Protein AF-A0A1W9HG34-F1 (afdb_monomer_lite)

Radius of gyration: 23.09 Å; chains: 1; bounding box: 64×57×44 Å

Sequence (222 aa):
MAFAPNSVLEIGIYLEAVKSPFKVSDELLMRVLIFILFFAKFISAADFKPQITVIFNGKSKVLSIAELKSNFGQFEIEVKRNPAHESVGSQDKKRKYRGAKLAEILERVMPEGAKVSEYTAIFKCFDDNYRSKIDLRELDGNTAVIAYEQDITGIENNQISNDKKWELITMSGKKISPGPFYVVWENARGTYPGGWPFQLVEIEIIKSDQVSKSQDALRKAR

pLDDT: mean 77.96, std 19.69, range [28.02, 98.0]

Secondary structure (DSSP, 8-state):
-------------------------HHHHHHHHHHHHHHHTT--------EEEEEETTEEEEEEHHHHHHHH--EEEEES--GGGTTTT-TT--EEEEEEEHHHHHHHHSPTT--GGGEEEEEEESSTT-EEEEEGGGGTTS-EEEEEEE--TT--GGGB-TTSS-BPEEETTEEE---S-EEEESS-S--BSSS---SEEEEEEEEGGGHHHHHHHHHHT-

Foldseek 3Di:
DDDDDDPDDPPPDDPPDDPDPDPDDPVNVVVVVVVVVVVVVVPPVPPPFDWAWEADPNDIDIDTQVNFCPPQNKDKDWEQAAPLCPVPPCNRPIKIFIFGWPVSVCVVVDDPPDDLQQKKKWWQAPPNPDIKIDRSVLCVVKTKGFGQFIDCPPPDPVQADPVRGAGFGADPNDTDGQDNTWIDMPPRPGMPPPGTRGNTHYIYMDGPVCVVVVVVVVVVVD

Structure (mmCIF, N/CA/C/O backbone):
data_AF-A0A1W9HG34-F1
#
_entry.id   AF-A0A1W9HG34-F1
#
loop_
_atom_site.group_PDB
_atom_site.id
_atom_site.type_symbol
_atom_site.label_atom_id
_atom_site.labe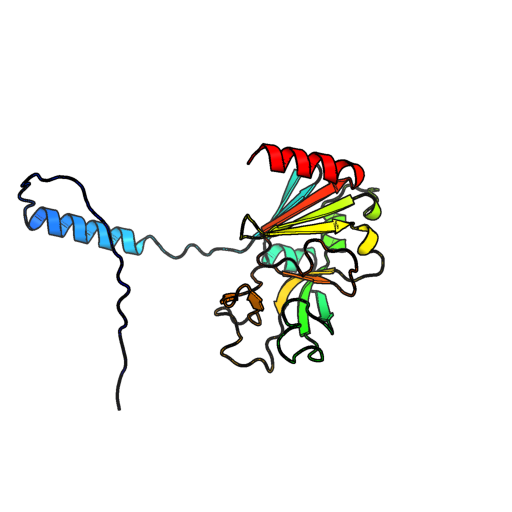l_alt_id
_atom_site.label_comp_id
_atom_site.label_asym_id
_atom_site.label_entity_id
_atom_site.label_seq_id
_atom_site.pdbx_PDB_ins_code
_atom_site.Cartn_x
_atom_site.Cartn_y
_atom_site.Cartn_z
_atom_site.occupancy
_atom_site.B_iso_or_equiv
_atom_site.auth_seq_id
_atom_site.auth_comp_id
_atom_site.auth_asym_id
_atom_site.auth_atom_id
_atom_site.pdbx_PDB_model_num
ATOM 1 N N . MET A 1 1 ? 39.154 -1.251 -25.030 1.00 33.69 1 MET A N 1
ATOM 2 C CA . MET A 1 1 ? 39.774 0.065 -24.750 1.00 33.69 1 MET A CA 1
ATOM 3 C C . MET A 1 1 ? 38.770 1.119 -25.185 1.00 33.69 1 MET A C 1
ATOM 5 O O . MET A 1 1 ? 38.282 0.982 -26.288 1.00 33.69 1 MET A O 1
ATOM 9 N N . ALA A 1 2 ? 38.368 2.136 -24.437 1.00 30.72 2 ALA A N 1
ATOM 10 C CA . ALA A 1 2 ? 38.726 2.620 -23.113 1.00 30.72 2 ALA A CA 1
ATOM 11 C C . ALA A 1 2 ? 37.686 3.714 -22.753 1.00 30.72 2 ALA A C 1
ATOM 13 O O . ALA A 1 2 ? 37.344 4.509 -23.618 1.00 30.72 2 ALA A O 1
ATOM 14 N N . PHE A 1 3 ? 37.200 3.695 -21.506 1.00 28.02 3 PHE A N 1
ATOM 15 C CA . PHE A 1 3 ? 36.713 4.811 -20.673 1.00 28.02 3 PHE A CA 1
ATOM 16 C C . PHE A 1 3 ? 35.726 5.871 -21.225 1.00 28.02 3 PHE A C 1
ATOM 18 O O . PHE A 1 3 ? 36.082 6.756 -21.993 1.00 28.02 3 PHE A O 1
ATOM 25 N N . ALA A 1 4 ? 34.519 5.888 -20.642 1.00 39.78 4 ALA A N 1
ATOM 26 C CA . ALA A 1 4 ? 33.878 7.139 -20.195 1.00 39.78 4 ALA A CA 1
ATOM 27 C C . ALA A 1 4 ? 34.616 7.624 -18.915 1.00 39.78 4 ALA A C 1
ATOM 29 O O . ALA A 1 4 ? 35.241 6.762 -18.280 1.00 39.78 4 ALA A O 1
ATOM 30 N N . PRO A 1 5 ? 34.564 8.907 -18.466 1.00 45.59 5 PRO A N 1
ATOM 31 C CA . PRO A 1 5 ? 33.315 9.478 -17.927 1.00 45.59 5 PRO A CA 1
ATOM 32 C C . PRO A 1 5 ? 33.208 11.034 -17.893 1.00 45.59 5 PRO A C 1
ATOM 34 O O . PRO A 1 5 ? 34.080 11.756 -18.363 1.00 45.59 5 PRO A O 1
ATOM 37 N N . ASN A 1 6 ? 32.142 11.502 -17.226 1.00 35.00 6 ASN A N 1
ATOM 38 C CA . ASN A 1 6 ? 31.955 12.799 -16.547 1.00 35.00 6 ASN A CA 1
ATOM 39 C C . ASN A 1 6 ? 31.091 13.861 -17.244 1.00 35.00 6 ASN A C 1
ATOM 41 O O . ASN A 1 6 ? 31.559 14.913 -17.665 1.00 35.00 6 ASN A O 1
ATOM 45 N N . SER A 1 7 ? 29.776 13.636 -17.203 1.00 36.16 7 SER A N 1
ATOM 46 C CA . SER A 1 7 ? 28.796 14.712 -17.032 1.00 36.16 7 SER A CA 1
ATOM 47 C C . SER A 1 7 ? 28.897 15.252 -15.599 1.00 36.16 7 SER A C 1
ATOM 49 O O . SER A 1 7 ? 28.454 14.607 -14.647 1.00 36.16 7 SER A O 1
ATOM 51 N N . VAL A 1 8 ? 29.532 16.412 -15.451 1.00 39.25 8 VAL A N 1
ATOM 52 C CA . VAL A 1 8 ? 29.571 17.186 -14.207 1.00 39.25 8 VAL A CA 1
ATOM 53 C C . VAL A 1 8 ? 28.191 17.803 -13.979 1.00 39.25 8 VAL A C 1
ATOM 55 O O . VAL A 1 8 ? 27.648 18.466 -14.858 1.00 39.25 8 VAL A O 1
ATOM 58 N N . LEU A 1 9 ? 27.623 17.555 -12.797 1.00 35.31 9 LEU A N 1
A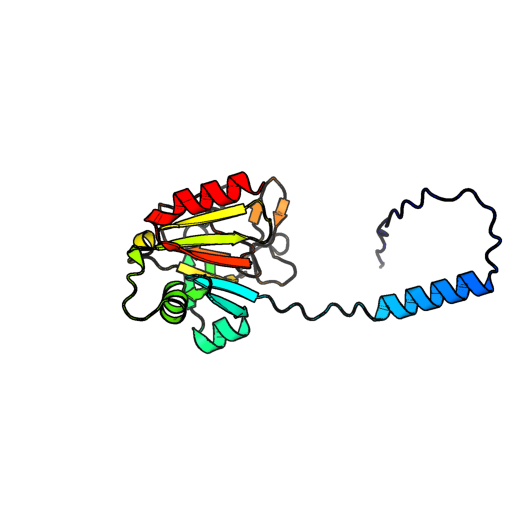TOM 59 C CA . LEU A 1 9 ? 26.473 18.279 -12.264 1.00 35.31 9 LEU A CA 1
ATOM 60 C C . LEU A 1 9 ? 26.840 19.762 -12.113 1.00 35.31 9 LEU A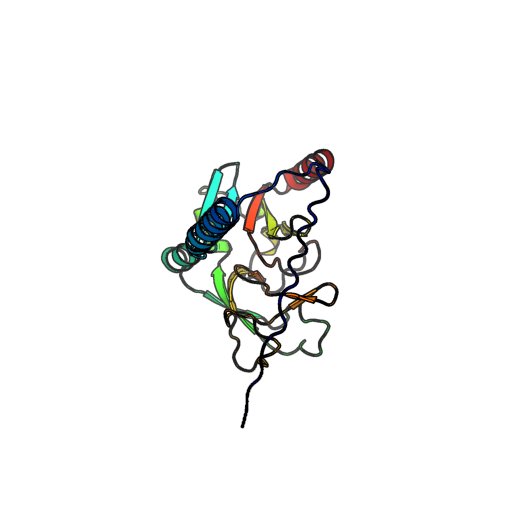 C 1
ATOM 62 O O . LEU A 1 9 ? 27.655 20.115 -11.261 1.00 35.31 9 LEU A O 1
ATOM 66 N N . GLU A 1 10 ? 26.218 20.627 -12.909 1.00 35.47 10 GLU A N 1
ATOM 67 C CA . GLU A 1 10 ? 26.172 22.063 -12.641 1.00 35.47 10 GLU A CA 1
ATOM 68 C C . GLU A 1 10 ? 25.315 22.306 -11.392 1.00 35.47 10 GLU A C 1
ATOM 70 O O . GLU A 1 10 ? 24.085 22.302 -11.436 1.00 35.47 10 GLU A O 1
ATOM 75 N N . ILE A 1 11 ? 25.967 22.514 -10.248 1.00 35.81 11 ILE A N 1
ATOM 76 C CA . ILE A 1 11 ? 25.333 23.137 -9.086 1.00 35.81 11 ILE A CA 1
ATOM 77 C C . ILE A 1 11 ? 25.454 24.647 -9.297 1.00 35.81 11 ILE A C 1
ATOM 79 O O . ILE A 1 11 ? 26.457 25.264 -8.941 1.00 35.81 11 ILE A O 1
ATOM 83 N N . GLY A 1 12 ? 24.438 25.240 -9.921 1.00 32.97 12 GLY A N 1
ATOM 84 C CA . GLY A 1 12 ? 24.291 26.689 -10.012 1.00 32.97 12 GLY A CA 1
ATOM 85 C C . GLY A 1 12 ? 23.985 27.278 -8.636 1.00 32.97 12 GLY A C 1
ATOM 86 O O . GLY A 1 12 ? 22.826 27.369 -8.241 1.00 32.97 12 GLY A O 1
ATOM 87 N N . ILE A 1 13 ? 25.019 27.675 -7.894 1.00 40.31 13 ILE A N 1
ATOM 88 C CA . ILE A 1 13 ? 24.864 28.524 -6.709 1.00 40.31 13 ILE A CA 1
ATOM 89 C C . ILE A 1 13 ? 24.770 29.970 -7.204 1.00 40.31 13 ILE A C 1
ATOM 91 O O . ILE A 1 13 ? 25.778 30.609 -7.497 1.00 40.31 13 ILE A O 1
ATOM 95 N N . TYR A 1 14 ? 23.545 30.486 -7.309 1.00 37.16 14 TYR A N 1
ATOM 96 C CA . TYR A 1 14 ? 23.296 31.919 -7.446 1.00 37.16 14 TYR A CA 1
ATOM 97 C C . TYR A 1 14 ? 23.665 32.613 -6.125 1.00 37.16 14 TYR A C 1
ATOM 99 O O . TYR A 1 14 ? 22.911 32.575 -5.156 1.00 37.16 14 TYR A O 1
ATOM 107 N N . LEU A 1 15 ? 24.838 33.244 -6.088 1.00 38.75 15 LEU A N 1
ATOM 108 C CA . LEU A 1 15 ? 25.222 34.233 -5.080 1.00 38.75 15 LEU A CA 1
ATOM 109 C C . LEU A 1 15 ? 25.168 35.621 -5.729 1.00 38.75 15 LEU A C 1
ATOM 111 O O . LEU A 1 15 ? 26.191 36.221 -6.045 1.00 38.75 15 LEU A O 1
ATOM 115 N N . GLU A 1 16 ? 23.960 36.141 -5.941 1.00 43.72 16 GLU A N 1
ATOM 116 C CA . GLU A 1 16 ? 23.778 37.585 -6.093 1.00 43.72 16 GLU A CA 1
ATOM 117 C C . GLU A 1 16 ? 23.513 38.195 -4.717 1.00 43.72 16 GLU A C 1
ATOM 119 O O . GLU A 1 16 ? 22.374 38.298 -4.278 1.00 43.72 16 GLU A O 1
ATOM 124 N N . ALA A 1 17 ? 24.580 38.593 -4.025 1.00 40.09 17 ALA A N 1
ATOM 125 C CA . ALA A 1 17 ? 24.551 39.696 -3.070 1.00 40.09 17 ALA A CA 1
ATOM 126 C C . ALA A 1 17 ? 25.977 40.057 -2.642 1.00 40.09 17 ALA A C 1
ATOM 128 O O . ALA A 1 17 ? 26.810 39.191 -2.406 1.00 40.09 17 ALA A O 1
ATOM 129 N N . VAL A 1 18 ? 26.184 41.357 -2.433 1.00 38.72 18 VAL A N 1
ATOM 130 C CA . VAL A 1 18 ? 27.377 42.007 -1.869 1.00 38.72 18 VAL A CA 1
ATOM 131 C C . VAL A 1 18 ? 28.475 42.340 -2.889 1.00 38.72 18 VAL A C 1
ATOM 133 O O . VAL A 1 18 ? 29.546 41.746 -2.952 1.00 38.72 18 VAL A O 1
ATOM 136 N N . LYS A 1 19 ? 28.245 43.439 -3.619 1.00 43.88 19 LYS A N 1
ATOM 137 C CA . LYS A 1 19 ? 29.327 44.326 -4.066 1.00 43.88 19 LYS A CA 1
ATOM 138 C C . LYS A 1 19 ? 30.031 44.907 -2.829 1.00 43.88 19 LYS A C 1
ATOM 140 O O . LYS A 1 19 ? 29.666 45.978 -2.354 1.00 43.88 19 LYS A O 1
ATOM 145 N N . SER A 1 20 ? 31.033 44.213 -2.304 1.00 43.53 20 SER A N 1
ATOM 146 C CA . SER A 1 20 ? 32.083 44.819 -1.480 1.00 43.53 20 SER A CA 1
ATOM 147 C C . SER A 1 2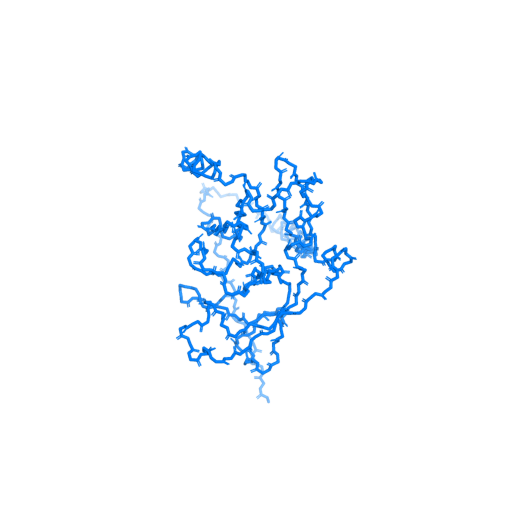0 ? 33.395 44.046 -1.678 1.00 43.53 20 SER A C 1
ATOM 149 O O . SER A 1 20 ? 33.374 42.818 -1.777 1.00 43.53 20 SER A O 1
ATOM 151 N N . PRO A 1 21 ? 34.553 44.721 -1.800 1.00 45.66 21 PRO A N 1
ATOM 152 C CA . PRO A 1 21 ? 35.819 44.055 -2.065 1.00 45.66 21 PRO A CA 1
ATOM 153 C C . PRO A 1 21 ? 36.424 43.582 -0.741 1.00 45.66 21 PRO A C 1
ATOM 155 O O . PRO A 1 21 ? 37.410 44.140 -0.261 1.00 45.66 21 PRO A O 1
ATOM 158 N N . PHE A 1 22 ? 35.845 42.557 -0.117 1.00 46.28 22 PHE A N 1
ATOM 159 C CA . PHE A 1 22 ? 36.580 41.840 0.919 1.00 46.28 22 PHE A CA 1
ATOM 160 C C . PHE A 1 22 ? 37.648 40.989 0.230 1.00 46.28 22 PHE A C 1
ATOM 162 O O . PHE A 1 22 ? 37.346 39.977 -0.398 1.00 46.28 22 PHE A O 1
ATOM 169 N N . LYS A 1 23 ? 38.916 41.414 0.329 1.00 53.22 23 LYS A N 1
ATOM 170 C CA . LYS A 1 23 ? 40.068 40.547 0.053 1.00 53.22 23 LYS A CA 1
ATOM 171 C C . LYS A 1 23 ? 40.050 39.414 1.078 1.00 53.22 23 LYS A C 1
ATOM 173 O O . LYS A 1 23 ? 40.566 39.556 2.183 1.00 53.22 23 LYS A O 1
ATOM 178 N N . VAL A 1 24 ? 39.411 38.311 0.717 1.00 55.25 24 VAL A N 1
ATOM 179 C CA . VAL A 1 24 ? 39.530 37.042 1.431 1.00 55.25 24 VAL A CA 1
ATOM 180 C C . VAL A 1 24 ? 40.958 36.550 1.206 1.00 55.25 24 VAL A C 1
ATOM 182 O O . VAL A 1 24 ? 41.377 36.409 0.061 1.00 55.25 24 VAL A O 1
ATOM 185 N N . SER A 1 25 ? 41.736 36.364 2.274 1.00 72.88 25 SER A N 1
ATOM 186 C CA . SER A 1 25 ? 43.079 35.795 2.144 1.00 72.88 25 SER A CA 1
ATOM 187 C C . SER A 1 25 ? 42.985 34.338 1.686 1.00 72.88 25 SER A C 1
ATOM 189 O O . SER A 1 25 ? 42.058 33.623 2.079 1.00 72.88 25 SER A O 1
ATOM 191 N N . ASP A 1 26 ? 43.960 33.879 0.898 1.00 69.75 26 ASP A N 1
ATOM 192 C CA . ASP A 1 26 ? 44.018 32.491 0.409 1.00 69.75 26 ASP A CA 1
ATOM 193 C C . ASP A 1 26 ? 43.946 31.471 1.560 1.00 69.75 26 ASP A C 1
ATOM 195 O O . ASP A 1 26 ? 43.391 30.383 1.416 1.00 69.75 26 ASP A O 1
ATOM 199 N N . GLU A 1 27 ? 44.417 31.854 2.749 1.00 70.06 27 GLU A N 1
ATOM 200 C CA . GLU A 1 27 ? 44.335 31.053 3.969 1.00 70.06 27 GLU A CA 1
ATOM 201 C C . GLU A 1 27 ? 42.896 30.898 4.498 1.00 70.06 27 GLU A C 1
ATOM 203 O O . GLU A 1 27 ? 42.509 29.810 4.931 1.00 70.06 27 GLU A O 1
ATOM 208 N N . LEU A 1 28 ? 42.069 31.949 4.432 1.00 68.44 28 LEU A N 1
ATOM 209 C CA . LEU A 1 28 ? 40.657 31.879 4.821 1.00 68.44 28 LEU A CA 1
ATOM 210 C C . LEU A 1 28 ? 39.863 31.034 3.815 1.00 68.44 28 LEU A C 1
ATOM 212 O O . LEU A 1 28 ? 39.019 30.232 4.210 1.00 68.44 28 LEU A O 1
ATOM 216 N N . LEU A 1 29 ? 40.188 31.160 2.527 1.00 65.88 29 LEU A N 1
ATOM 217 C CA . LEU A 1 29 ? 39.575 30.393 1.443 1.00 65.88 29 LEU A CA 1
ATOM 218 C C . LEU A 1 29 ? 39.900 28.896 1.568 1.00 65.88 29 LEU A C 1
ATOM 220 O O . LEU A 1 29 ? 39.006 28.055 1.454 1.00 65.88 29 LEU A O 1
ATOM 224 N N . MET A 1 30 ? 41.147 28.560 1.919 1.00 67.25 30 MET A N 1
ATOM 225 C CA . MET A 1 30 ? 41.554 27.177 2.174 1.00 67.25 30 MET A CA 1
ATOM 226 C C . MET A 1 30 ? 40.875 26.596 3.424 1.00 67.25 30 MET A C 1
ATOM 228 O O . MET A 1 30 ? 40.419 25.454 3.400 1.00 67.25 30 MET A O 1
ATOM 232 N N . ARG A 1 31 ? 40.732 27.379 4.503 1.00 69.00 31 ARG A N 1
ATOM 233 C CA . ARG A 1 31 ? 40.026 26.948 5.725 1.00 69.00 31 ARG A CA 1
ATOM 234 C C . ARG A 1 31 ? 38.535 26.716 5.485 1.00 69.00 31 ARG A C 1
ATOM 236 O O . ARG A 1 31 ? 38.002 25.736 5.997 1.00 69.00 31 ARG A O 1
ATOM 243 N N . VAL A 1 32 ? 37.881 27.558 4.682 1.00 67.25 32 VAL A N 1
ATOM 244 C CA . VAL A 1 32 ? 36.475 27.377 4.282 1.00 67.25 32 VAL A CA 1
ATOM 245 C C . VAL A 1 32 ? 36.314 26.128 3.413 1.00 67.25 32 VAL A C 1
ATOM 247 O O . VAL A 1 32 ? 35.431 25.323 3.686 1.00 67.25 32 VAL A O 1
ATOM 250 N N . LEU A 1 33 ? 37.195 25.898 2.435 1.00 63.75 33 LEU A N 1
ATOM 251 C CA . LEU A 1 33 ? 37.185 24.675 1.619 1.00 63.75 33 LEU A CA 1
ATOM 252 C C . LEU A 1 33 ? 37.412 23.408 2.452 1.00 63.75 33 LEU A C 1
ATOM 254 O O . LEU A 1 33 ? 36.700 22.423 2.266 1.00 63.75 33 LEU A O 1
ATOM 258 N N . ILE A 1 34 ? 38.346 23.432 3.406 1.00 66.75 34 ILE A N 1
ATOM 259 C CA . ILE A 1 34 ? 38.572 22.316 4.335 1.00 66.75 34 ILE A CA 1
ATOM 260 C C . ILE A 1 34 ? 37.337 22.093 5.217 1.00 66.75 34 ILE A C 1
ATOM 262 O O . ILE A 1 34 ? 36.949 20.945 5.412 1.00 66.75 34 ILE A O 1
ATOM 266 N N . PHE A 1 35 ? 36.672 23.155 5.689 1.00 57.72 35 PHE A N 1
ATOM 267 C CA . PHE A 1 35 ? 35.418 23.048 6.444 1.00 57.72 35 PHE A CA 1
ATOM 268 C C . PHE A 1 35 ? 34.278 22.457 5.604 1.00 57.72 35 PHE A C 1
ATOM 270 O O . PHE A 1 35 ? 33.575 21.569 6.081 1.00 57.72 35 PHE A O 1
ATOM 277 N N . ILE A 1 36 ? 34.122 22.890 4.348 1.00 59.78 36 ILE A N 1
ATOM 278 C CA . ILE A 1 36 ? 33.119 22.351 3.417 1.00 59.78 36 ILE A CA 1
ATOM 279 C C . ILE A 1 36 ? 33.405 20.874 3.123 1.00 59.78 36 ILE A C 1
ATOM 281 O O . ILE A 1 36 ? 32.486 20.061 3.151 1.00 59.78 36 ILE A O 1
ATOM 285 N N . LEU A 1 37 ? 34.667 20.492 2.910 1.00 57.47 37 LEU A N 1
ATOM 286 C CA . LEU A 1 37 ? 35.059 19.097 2.679 1.00 57.47 37 LEU A CA 1
ATOM 287 C C . LEU A 1 37 ? 34.914 18.223 3.937 1.00 57.47 37 LEU A C 1
ATOM 289 O O . LEU A 1 37 ? 34.562 17.048 3.821 1.00 57.47 37 LEU A O 1
ATOM 293 N N . PHE A 1 38 ? 35.132 18.777 5.135 1.00 53.47 38 PHE A N 1
ATOM 294 C CA . PHE A 1 38 ? 34.869 18.081 6.399 1.00 53.47 38 PHE A CA 1
ATOM 295 C C . PHE A 1 38 ? 33.367 17.893 6.647 1.00 53.47 38 PHE A C 1
ATOM 297 O O . PHE A 1 38 ? 32.962 16.814 7.071 1.00 53.47 38 PHE A O 1
ATOM 304 N N . PHE A 1 39 ? 32.526 18.880 6.322 1.00 48.59 39 PHE A N 1
ATOM 305 C CA . PHE A 1 39 ? 31.068 18.754 6.440 1.00 48.59 39 PHE A CA 1
ATOM 306 C C . PHE A 1 39 ? 30.439 17.897 5.333 1.00 48.59 39 PHE A C 1
ATOM 308 O O . PHE A 1 39 ? 29.476 17.178 5.596 1.00 48.59 39 PHE A O 1
ATOM 315 N N . ALA A 1 40 ? 31.019 17.868 4.131 1.00 48.62 40 ALA A N 1
ATOM 316 C CA . ALA A 1 40 ? 30.577 16.986 3.051 1.00 48.62 40 ALA A CA 1
ATOM 317 C C . ALA A 1 40 ? 30.765 15.493 3.384 1.00 48.62 40 ALA A C 1
ATOM 319 O O . ALA A 1 40 ? 30.071 14.652 2.819 1.00 48.62 40 ALA A O 1
ATOM 320 N N . LYS A 1 41 ? 31.651 15.149 4.333 1.00 45.00 41 LYS A N 1
ATOM 321 C CA . LYS A 1 41 ? 31.812 13.774 4.838 1.00 45.00 41 LYS A CA 1
ATOM 322 C C . LYS A 1 41 ? 30.803 13.369 5.917 1.00 45.00 41 LYS A C 1
ATOM 324 O O . LYS A 1 41 ? 30.711 12.182 6.213 1.00 45.00 41 LYS A O 1
ATOM 329 N N . PHE A 1 42 ? 30.049 14.310 6.491 1.00 44.34 42 PHE A N 1
ATOM 330 C CA . PHE A 1 42 ? 29.039 14.021 7.519 1.00 44.34 42 PHE A CA 1
ATOM 331 C C . PHE A 1 42 ? 27.610 13.922 6.984 1.00 44.34 42 PHE A C 1
ATOM 333 O O . PHE A 1 42 ? 26.723 13.491 7.716 1.00 44.34 42 PHE A O 1
ATOM 340 N N . ILE A 1 43 ? 27.394 14.172 5.690 1.00 47.09 43 ILE A N 1
ATOM 341 C CA . ILE A 1 43 ? 26.225 13.633 4.988 1.00 47.09 43 ILE A CA 1
ATOM 342 C C . ILE A 1 43 ? 26.556 12.186 4.604 1.00 47.09 43 ILE A C 1
ATOM 344 O O . ILE A 1 43 ? 26.604 11.812 3.435 1.00 47.09 43 ILE A O 1
ATOM 348 N N . SER A 1 44 ? 26.821 11.346 5.611 1.00 45.53 44 SER A N 1
ATOM 349 C CA . SER A 1 44 ? 26.518 9.929 5.446 1.00 45.53 44 SER A CA 1
ATOM 350 C C . SER A 1 44 ? 25.040 9.913 5.097 1.00 45.53 44 SER A C 1
ATOM 352 O O . SER A 1 44 ? 24.252 10.504 5.838 1.00 45.53 44 SER A O 1
ATOM 354 N N . ALA A 1 45 ? 24.676 9.350 3.944 1.00 49.75 45 ALA A N 1
ATOM 355 C CA . ALA A 1 45 ? 23.288 9.066 3.626 1.00 49.75 45 ALA A CA 1
ATOM 356 C C . ALA A 1 45 ? 22.733 8.328 4.843 1.00 49.75 45 ALA A C 1
ATOM 358 O O . ALA A 1 45 ? 23.087 7.175 5.078 1.00 49.75 45 ALA A O 1
ATOM 359 N N . ALA A 1 46 ? 22.001 9.043 5.701 1.00 48.22 46 ALA A N 1
ATOM 360 C CA . ALA A 1 46 ? 21.369 8.439 6.852 1.00 48.22 46 ALA A CA 1
ATOM 361 C C . ALA A 1 46 ? 20.582 7.263 6.287 1.00 48.22 46 ALA A C 1
ATOM 363 O O . ALA A 1 46 ? 19.900 7.452 5.278 1.00 48.22 46 ALA A O 1
ATOM 364 N N . ASP A 1 47 ? 20.752 6.073 6.867 1.00 59.88 47 ASP A N 1
ATOM 365 C CA . ASP A 1 47 ? 20.006 4.873 6.499 1.00 59.88 47 ASP A CA 1
ATOM 366 C C . ASP A 1 47 ? 18.516 5.203 6.601 1.00 59.88 47 ASP A C 1
ATOM 368 O O . ASP A 1 47 ? 17.890 5.052 7.653 1.00 59.88 47 ASP A O 1
ATOM 372 N N . PHE A 1 48 ? 17.952 5.741 5.522 1.00 66.81 48 PHE A N 1
ATOM 373 C CA . PHE A 1 48 ? 16.562 6.120 5.465 1.00 66.81 48 PHE A CA 1
ATOM 374 C C . PHE A 1 48 ? 15.802 4.809 5.462 1.00 66.81 48 PHE A C 1
ATOM 376 O O . PHE A 1 48 ? 15.788 4.084 4.468 1.00 66.81 48 PHE A O 1
ATOM 383 N N . LYS A 1 49 ? 15.227 4.473 6.614 1.00 86.44 49 LYS A N 1
ATOM 384 C CA . LYS A 1 49 ? 14.375 3.303 6.776 1.00 86.44 49 LYS A CA 1
ATOM 385 C C . LYS A 1 49 ? 12.966 3.725 6.383 1.00 86.44 49 LYS A C 1
ATOM 387 O O . LYS A 1 49 ? 12.364 4.513 7.113 1.00 86.44 49 LYS A O 1
ATOM 392 N N . PRO A 1 50 ? 12.430 3.235 5.253 1.00 91.12 50 PRO A N 1
ATOM 393 C CA . PRO A 1 50 ? 11.085 3.593 4.852 1.00 91.12 50 PRO A CA 1
ATOM 394 C C . PRO A 1 50 ? 10.073 3.197 5.924 1.00 91.12 50 PRO A C 1
ATOM 396 O O . PRO A 1 50 ? 10.114 2.075 6.444 1.00 91.12 50 PRO A O 1
ATOM 399 N N . GLN A 1 51 ? 9.154 4.112 6.211 1.00 95.62 51 GLN A N 1
ATOM 400 C CA . GLN A 1 51 ? 8.072 3.924 7.168 1.00 95.62 51 GLN A CA 1
ATOM 401 C C . GLN A 1 51 ? 6.764 4.515 6.638 1.00 95.62 51 GLN A C 1
ATOM 403 O O . GLN A 1 51 ? 6.787 5.483 5.877 1.00 95.62 51 GLN A O 1
ATOM 408 N N . ILE A 1 52 ? 5.644 3.943 7.072 1.00 95.88 52 ILE A N 1
ATOM 409 C CA . ILE A 1 52 ? 4.300 4.500 6.890 1.00 95.88 52 ILE A CA 1
ATOM 410 C C . ILE A 1 52 ? 3.703 4.859 8.243 1.00 95.88 52 ILE A C 1
ATOM 412 O O . ILE A 1 52 ? 3.945 4.173 9.236 1.00 95.88 52 ILE A O 1
ATOM 416 N N . THR A 1 53 ? 2.880 5.898 8.277 1.00 96.81 53 THR A N 1
ATOM 417 C CA . THR A 1 53 ? 2.088 6.251 9.457 1.00 96.81 53 THR A CA 1
ATOM 418 C C . THR A 1 53 ? 0.641 5.820 9.246 1.00 96.81 53 THR A C 1
ATOM 420 O O . THR A 1 53 ? 0.017 6.196 8.264 1.00 96.81 53 THR A O 1
ATOM 423 N N . VAL A 1 54 ? 0.075 5.046 10.165 1.00 96.81 54 VAL A N 1
ATOM 424 C CA . VAL A 1 54 ? -1.357 4.718 10.176 1.00 96.81 54 VAL A CA 1
ATOM 425 C C . VAL A 1 54 ? -2.024 5.517 11.286 1.00 96.81 54 VAL A C 1
ATOM 427 O O . VAL A 1 54 ? -1.614 5.418 12.442 1.00 96.81 54 VAL A O 1
ATOM 430 N N . ILE A 1 55 ? -3.028 6.323 10.948 1.00 95.25 55 ILE A N 1
ATOM 431 C CA . ILE A 1 55 ? -3.741 7.201 11.878 1.00 95.25 55 ILE A CA 1
ATOM 432 C C . ILE A 1 55 ? -5.183 6.727 12.026 1.00 95.25 55 ILE A C 1
ATOM 434 O O . ILE A 1 55 ? -5.903 6.590 11.041 1.00 95.25 55 ILE A O 1
ATOM 438 N N . PHE A 1 56 ? -5.620 6.534 13.268 1.00 93.50 56 PHE A N 1
ATOM 439 C CA . PHE A 1 56 ? -7.005 6.230 13.617 1.00 93.50 56 PHE A CA 1
ATOM 440 C C . PHE A 1 56 ? -7.419 7.036 14.851 1.00 93.50 56 PHE A C 1
ATOM 442 O O . PHE A 1 56 ? -6.769 6.955 15.895 1.00 93.50 56 PHE A O 1
ATOM 449 N N . ASN A 1 57 ? -8.499 7.820 14.753 1.00 87.06 57 ASN A N 1
ATOM 450 C CA . ASN A 1 57 ? -9.006 8.672 15.843 1.00 87.06 57 ASN A CA 1
ATOM 451 C C . ASN A 1 57 ? -7.909 9.522 16.526 1.00 87.06 57 ASN A C 1
ATOM 453 O O . ASN A 1 57 ? -7.839 9.603 17.753 1.00 87.06 57 ASN A O 1
ATOM 457 N N . GLY A 1 58 ? -7.008 10.111 15.733 1.00 84.31 58 GLY A N 1
ATOM 458 C CA . GLY A 1 58 ? -5.901 10.943 16.223 1.00 84.31 58 GLY A CA 1
ATOM 459 C C . GLY A 1 58 ? -4.737 10.178 16.867 1.00 84.31 58 GLY A C 1
ATOM 460 O O . GLY A 1 58 ? -3.730 10.793 17.205 1.00 84.3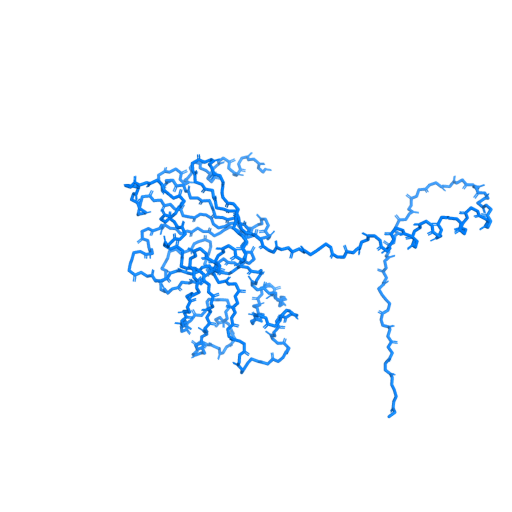1 58 GLY A O 1
ATOM 461 N N . LYS A 1 59 ? -4.828 8.850 17.011 1.00 90.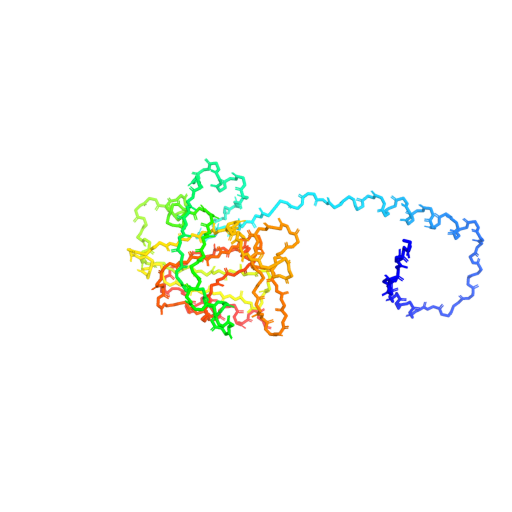38 59 LYS A N 1
ATOM 462 C CA . LYS A 1 59 ? -3.699 8.002 17.408 1.00 90.38 59 LYS A CA 1
ATOM 463 C C . LYS A 1 59 ? -2.941 7.568 16.165 1.00 90.38 59 LYS A C 1
ATOM 465 O O . LYS A 1 59 ? -3.556 7.100 15.209 1.00 90.38 59 LYS A O 1
ATOM 470 N N . SER A 1 60 ? -1.621 7.696 16.191 1.00 94.31 60 SER A N 1
ATOM 471 C CA . SER A 1 60 ? -0.752 7.268 15.100 1.00 94.31 60 SER A CA 1
ATOM 472 C C . SER A 1 60 ? 0.051 6.028 15.482 1.00 94.31 60 SER A C 1
ATOM 474 O O . SER A 1 60 ? 0.457 5.842 16.630 1.00 94.31 60 SER A O 1
ATOM 476 N N . LYS A 1 61 ? 0.290 5.174 14.490 1.00 94.94 61 LYS A N 1
ATOM 477 C CA . LYS A 1 61 ? 1.238 4.070 14.558 1.00 94.94 61 LYS A CA 1
ATOM 478 C C . LYS A 1 61 ? 2.166 4.142 13.359 1.00 94.94 61 LYS A C 1
ATOM 480 O O . LYS A 1 61 ? 1.709 4.092 12.222 1.00 94.94 61 LYS A O 1
ATOM 485 N N . VAL A 1 62 ? 3.460 4.255 13.622 1.00 96.44 62 VAL A N 1
ATOM 486 C CA . VAL A 1 62 ? 4.490 4.195 12.584 1.00 96.44 62 VAL A CA 1
ATOM 487 C C . VAL A 1 62 ? 4.853 2.731 12.358 1.00 96.44 62 VAL A C 1
ATOM 489 O O . VAL A 1 62 ? 4.994 1.981 13.322 1.00 96.44 62 VAL A O 1
ATOM 492 N N . LEU A 1 63 ? 4.937 2.319 11.096 1.00 96.56 63 LEU A N 1
ATOM 493 C CA . LEU A 1 63 ? 5.267 0.960 10.680 1.00 96.56 63 LEU A CA 1
ATOM 494 C C . LEU A 1 63 ? 6.391 1.009 9.645 1.00 96.56 63 LEU A C 1
ATOM 496 O O . LEU A 1 63 ? 6.218 1.513 8.535 1.00 96.56 63 LEU A O 1
ATOM 500 N N . SER A 1 64 ? 7.546 0.464 9.999 1.00 96.50 64 SER A N 1
ATOM 501 C CA . SER A 1 64 ? 8.647 0.195 9.073 1.00 96.50 64 SER A CA 1
ATOM 502 C C . SER A 1 64 ? 8.420 -1.099 8.282 1.00 96.50 64 SER A C 1
ATOM 504 O O . SER A 1 64 ? 7.638 -1.963 8.679 1.00 96.50 64 SER A O 1
ATOM 506 N N . ILE A 1 65 ? 9.168 -1.303 7.189 1.00 95.69 65 ILE A N 1
ATOM 507 C CA . ILE A 1 65 ? 9.150 -2.584 6.448 1.00 95.69 65 ILE A CA 1
ATOM 508 C C . ILE A 1 65 ? 9.495 -3.770 7.367 1.00 95.69 65 ILE A C 1
ATOM 510 O O . ILE A 1 65 ? 8.910 -4.844 7.232 1.00 95.69 65 ILE A O 1
ATOM 514 N N . ALA A 1 66 ? 10.431 -3.589 8.304 1.00 95.06 66 ALA A N 1
ATOM 515 C CA . ALA A 1 66 ? 10.821 -4.639 9.243 1.00 95.06 66 ALA A CA 1
ATOM 516 C C . ALA A 1 66 ? 9.658 -5.033 10.167 1.00 95.06 66 ALA A C 1
ATOM 518 O O . ALA A 1 66 ? 9.386 -6.220 10.322 1.00 95.06 66 ALA A O 1
ATOM 519 N N . GLU A 1 67 ? 8.934 -4.049 10.709 1.00 95.69 67 GLU A N 1
ATOM 520 C CA . GLU A 1 67 ? 7.751 -4.293 11.542 1.00 95.69 67 GLU A CA 1
ATOM 521 C C . GLU A 1 67 ? 6.596 -4.900 10.750 1.00 95.69 67 GLU A C 1
ATOM 523 O O . GLU A 1 67 ? 5.883 -5.751 11.279 1.00 95.69 67 GLU A O 1
ATOM 528 N N . LEU A 1 68 ? 6.416 -4.496 9.486 1.00 96.31 68 LEU A N 1
ATOM 529 C CA . LEU A 1 68 ? 5.425 -5.119 8.611 1.00 96.31 68 LEU A CA 1
ATOM 530 C C . LEU A 1 68 ? 5.715 -6.617 8.454 1.00 96.31 68 LEU A C 1
ATOM 532 O O . LEU A 1 68 ? 4.837 -7.441 8.695 1.00 96.31 68 LEU A O 1
ATOM 536 N N . LYS A 1 69 ? 6.968 -6.968 8.141 1.00 95.44 69 LYS A N 1
ATOM 537 C CA . LYS A 1 69 ? 7.402 -8.362 7.979 1.00 95.44 69 LYS A CA 1
ATOM 538 C C . LYS A 1 69 ? 7.292 -9.172 9.271 1.00 95.44 69 LYS A C 1
ATOM 540 O O . LYS A 1 69 ? 6.846 -10.314 9.221 1.00 95.44 69 LYS A O 1
ATOM 545 N N . SER A 1 70 ? 7.698 -8.615 10.413 1.00 95.25 70 SER A N 1
ATOM 546 C CA . SER A 1 70 ? 7.723 -9.360 11.678 1.00 95.25 70 SER A CA 1
ATOM 547 C C . SER A 1 70 ? 6.340 -9.543 12.297 1.00 95.25 70 SER A C 1
ATOM 549 O O . SER A 1 70 ? 6.080 -10.584 12.891 1.00 95.25 70 SER A O 1
ATOM 551 N N . ASN A 1 71 ? 5.462 -8.541 12.182 1.00 95.38 71 ASN A N 1
ATOM 552 C CA . ASN A 1 71 ? 4.205 -8.511 12.936 1.00 95.38 71 ASN A CA 1
ATOM 553 C C . ASN A 1 71 ? 2.990 -8.965 12.123 1.00 95.38 71 ASN A C 1
ATOM 555 O O . ASN A 1 71 ? 2.002 -9.377 12.722 1.00 95.38 71 ASN A O 1
ATOM 559 N N . PHE A 1 72 ? 3.054 -8.873 10.793 1.00 95.00 72 PHE A N 1
ATOM 560 C CA . PHE A 1 72 ? 1.951 -9.226 9.888 1.00 95.00 72 PHE A CA 1
ATOM 561 C C . PHE A 1 72 ? 2.360 -10.302 8.870 1.00 95.00 72 PHE A C 1
ATOM 563 O O . PHE A 1 72 ? 1.568 -10.726 8.037 1.00 95.00 72 PHE A O 1
ATOM 570 N N . GLY A 1 73 ? 3.615 -10.756 8.922 1.00 91.38 73 GLY A N 1
ATOM 571 C CA . GLY A 1 73 ? 4.150 -11.705 7.960 1.00 91.38 73 GLY A CA 1
ATOM 572 C C . GLY A 1 73 ? 4.322 -11.110 6.562 1.00 91.38 73 GLY A C 1
ATOM 573 O O . GLY A 1 73 ? 4.251 -9.902 6.326 1.00 91.38 73 GLY A O 1
ATOM 574 N N . GLN A 1 74 ? 4.603 -11.998 5.614 1.00 94.50 74 GLN A N 1
ATOM 575 C CA . GLN A 1 74 ? 4.713 -11.666 4.202 1.00 94.50 74 GLN A CA 1
ATOM 576 C C . GLN A 1 74 ? 3.599 -12.379 3.446 1.00 94.50 74 GLN A C 1
ATOM 578 O O . GLN A 1 74 ? 3.543 -13.606 3.415 1.00 94.50 74 GLN A O 1
ATOM 583 N N . PHE A 1 75 ? 2.740 -11.592 2.814 1.00 96.50 75 PHE A N 1
ATOM 584 C CA . PHE A 1 75 ? 1.694 -12.061 1.927 1.00 96.50 75 PHE A CA 1
ATOM 585 C C . PHE A 1 75 ? 2.069 -11.750 0.479 1.00 96.50 75 PHE A C 1
ATOM 587 O O . PHE A 1 75 ? 2.523 -10.644 0.181 1.00 96.50 75 PHE A O 1
ATOM 594 N N . GLU A 1 76 ? 1.878 -12.721 -0.411 1.00 96.69 76 GLU A N 1
ATOM 595 C CA . GLU A 1 76 ? 2.073 -12.554 -1.851 1.00 96.69 76 GLU A CA 1
ATOM 596 C C . GLU A 1 76 ? 0.710 -12.469 -2.546 1.00 96.69 76 GLU A C 1
ATOM 598 O O . GLU A 1 76 ? -0.157 -13.311 -2.321 1.00 96.69 76 GLU A O 1
ATOM 603 N N . ILE A 1 77 ? 0.530 -11.452 -3.389 1.00 94.19 77 ILE A N 1
ATOM 604 C CA . ILE A 1 77 ? -0.671 -11.257 -4.205 1.00 94.19 77 ILE A CA 1
ATOM 605 C C . ILE A 1 77 ? -0.295 -11.234 -5.683 1.00 94.19 77 ILE A C 1
ATOM 607 O O . ILE A 1 77 ? 0.646 -10.545 -6.079 1.00 94.19 77 ILE A O 1
ATOM 611 N N . GLU A 1 78 ? -1.035 -11.978 -6.504 1.00 93.31 78 GLU A N 1
ATOM 612 C CA . GLU A 1 78 ? -0.911 -11.959 -7.961 1.00 93.31 78 GLU A CA 1
ATOM 613 C C . GLU A 1 78 ? -2.089 -11.191 -8.561 1.00 93.31 78 GLU A C 1
ATOM 615 O O . GLU A 1 78 ? -3.232 -11.631 -8.502 1.00 93.31 78 GLU A O 1
ATOM 620 N N . VAL A 1 79 ? -1.811 -10.053 -9.189 1.00 89.12 79 VAL A N 1
ATOM 621 C CA . VAL A 1 79 ? -2.830 -9.199 -9.802 1.00 89.12 79 VAL A CA 1
ATOM 622 C C . VAL A 1 79 ? -2.733 -9.264 -11.319 1.00 89.12 79 VAL A C 1
ATOM 624 O O . VAL A 1 79 ? -1.656 -9.148 -11.905 1.00 89.12 79 VAL A O 1
ATOM 627 N N . LYS A 1 80 ? -3.883 -9.444 -11.975 1.00 82.94 80 LYS A N 1
ATOM 628 C CA . LYS A 1 80 ? -3.963 -9.509 -13.444 1.00 82.94 80 LYS A CA 1
ATOM 629 C C . LYS A 1 80 ? -3.822 -8.138 -14.099 1.00 82.94 80 LYS A C 1
ATOM 631 O O . LYS A 1 80 ? -3.262 -8.040 -15.179 1.00 82.94 80 LYS A O 1
ATOM 636 N N . ARG A 1 81 ? -4.329 -7.092 -13.444 1.00 78.88 81 ARG A N 1
ATOM 637 C CA . ARG A 1 81 ? -4.395 -5.733 -13.983 1.00 78.88 81 ARG A CA 1
ATOM 638 C C . ARG A 1 81 ? -3.838 -4.752 -12.961 1.00 78.88 81 ARG A C 1
ATOM 640 O O . ARG A 1 81 ? -4.365 -4.667 -11.857 1.00 78.88 81 ARG A O 1
ATOM 647 N N . ASN A 1 82 ? -2.796 -4.017 -13.346 1.00 79.62 82 ASN A N 1
ATOM 648 C CA . ASN A 1 82 ? -2.312 -2.860 -12.599 1.00 79.62 82 ASN A CA 1
ATOM 649 C C . ASN A 1 82 ? -2.736 -1.579 -13.347 1.00 79.62 82 ASN A C 1
ATOM 651 O O . ASN A 1 82 ? -2.261 -1.371 -14.469 1.00 79.62 82 ASN A O 1
ATOM 655 N N . PRO A 1 83 ? -3.570 -0.714 -12.733 1.00 78.44 83 PRO A N 1
ATOM 656 C CA . PRO A 1 83 ? -4.028 0.538 -13.335 1.00 78.44 83 PRO A CA 1
ATOM 657 C C . PRO A 1 83 ? -2.911 1.453 -13.854 1.00 78.44 83 PRO A C 1
ATOM 659 O O . PRO A 1 83 ? -3.086 2.140 -14.857 1.00 78.44 83 PRO A O 1
ATOM 662 N N . ALA A 1 84 ? -1.739 1.441 -13.214 1.00 76.88 84 ALA A N 1
ATOM 663 C CA . ALA A 1 84 ? -0.606 2.286 -13.583 1.00 76.88 84 ALA A CA 1
ATOM 664 C C . ALA A 1 84 ? 0.136 1.821 -14.856 1.00 76.88 84 ALA A C 1
ATOM 666 O O . ALA A 1 84 ? 0.955 2.567 -15.392 1.00 76.88 84 ALA A O 1
ATOM 667 N N . HIS A 1 85 ? -0.150 0.612 -15.356 1.00 70.00 85 HIS A N 1
ATOM 668 C CA . HIS A 1 85 ? 0.459 0.040 -16.567 1.00 70.00 85 HIS A CA 1
ATOM 669 C C . HIS A 1 85 ? -0.546 -0.165 -17.716 1.00 70.00 85 HIS A C 1
ATOM 671 O O . HIS A 1 85 ? -0.217 -0.801 -18.720 1.00 70.00 85 HIS A O 1
ATOM 677 N N . GLU A 1 86 ? -1.770 0.361 -17.597 1.00 61.28 86 GLU A N 1
ATOM 678 C CA . GLU A 1 86 ? -2.853 0.116 -18.564 1.00 61.28 86 GLU A CA 1
ATOM 679 C C . GLU A 1 86 ? -2.576 0.643 -19.975 1.00 61.28 86 GLU A C 1
ATOM 681 O O . GLU A 1 86 ? -3.127 0.111 -20.939 1.00 61.28 86 GLU A O 1
ATOM 686 N N . SER A 1 87 ? -1.712 1.648 -20.108 1.00 52.53 87 SER A N 1
ATOM 687 C CA . SER A 1 87 ? -1.411 2.339 -21.363 1.00 52.53 87 SER A CA 1
ATOM 688 C C . SER A 1 87 ? -0.318 1.678 -22.215 1.00 52.53 87 SER A C 1
ATOM 690 O O . SER A 1 87 ? -0.128 2.084 -23.358 1.00 52.53 87 SER A O 1
ATOM 692 N N . VAL A 1 88 ? 0.390 0.657 -21.714 1.00 54.66 88 VAL A N 1
ATOM 693 C CA . VAL A 1 88 ? 1.587 0.108 -22.384 1.00 54.66 88 VAL A CA 1
ATOM 694 C C . VAL A 1 88 ? 1.454 -1.390 -22.642 1.00 54.66 88 VAL A C 1
ATOM 696 O O . VAL A 1 88 ? 2.187 -2.158 -22.036 1.00 54.66 88 VAL A O 1
ATOM 699 N N . GLY A 1 89 ? 0.511 -1.841 -23.483 1.00 53.25 89 GLY A N 1
ATOM 700 C CA . GLY A 1 89 ? 0.461 -3.221 -24.030 1.00 53.25 89 GLY A CA 1
ATOM 701 C C . GLY A 1 89 ? 0.601 -4.383 -23.025 1.00 53.25 89 GLY A C 1
ATOM 702 O O . GLY A 1 89 ? 0.883 -5.512 -23.409 1.00 53.25 89 GLY A O 1
ATOM 703 N N . SER A 1 90 ? 0.448 -4.102 -21.730 1.00 56.50 90 SER A N 1
ATOM 704 C CA . SER A 1 90 ? 0.835 -4.956 -20.601 1.00 56.50 90 SER A CA 1
ATOM 705 C C . SER A 1 90 ? -0.391 -5.411 -19.819 1.00 56.50 90 SER A C 1
ATOM 707 O O . SER A 1 90 ? -0.259 -5.831 -18.668 1.00 56.50 90 SER A O 1
ATOM 709 N N . GLN A 1 91 ? -1.576 -5.295 -20.430 1.00 55.78 91 GLN A N 1
ATOM 710 C CA . GLN A 1 91 ? -2.862 -5.582 -19.796 1.00 55.78 91 GLN A CA 1
ATOM 711 C C . GLN A 1 91 ? -3.015 -7.058 -19.407 1.00 55.78 91 GLN A C 1
ATOM 713 O O . GLN A 1 91 ? -3.743 -7.350 -18.465 1.00 55.78 91 GLN A O 1
ATOM 718 N N . ASP A 1 92 ? -2.259 -7.955 -20.046 1.00 61.19 92 ASP A N 1
ATOM 719 C CA . ASP A 1 92 ? -2.298 -9.394 -19.763 1.00 61.19 92 ASP A CA 1
ATOM 720 C C . ASP A 1 92 ? -1.145 -9.876 -18.870 1.00 61.19 92 ASP A C 1
ATOM 722 O O . ASP A 1 92 ? -1.106 -11.039 -18.454 1.00 61.19 92 ASP A O 1
ATOM 726 N N . LYS A 1 93 ? -0.181 -8.999 -18.552 1.00 76.44 93 LYS A N 1
ATOM 727 C CA . LYS A 1 93 ? 0.953 -9.368 -17.701 1.00 76.44 93 LYS A CA 1
ATOM 728 C C . LYS A 1 93 ? 0.531 -9.335 -16.240 1.00 76.44 93 LYS A C 1
ATOM 730 O O . LYS A 1 93 ? 0.460 -8.274 -15.614 1.00 76.44 93 LYS A O 1
ATOM 735 N N . LYS A 1 94 ? 0.312 -10.533 -15.701 1.00 87.50 94 LYS A N 1
ATOM 736 C CA . LYS A 1 94 ? 0.177 -10.754 -14.265 1.00 87.50 94 LYS A CA 1
ATOM 737 C C . LYS A 1 94 ? 1.414 -10.245 -13.532 1.00 87.50 94 LYS A C 1
ATOM 739 O O . LYS A 1 94 ? 2.537 -10.476 -13.975 1.00 87.50 94 LYS A O 1
ATOM 744 N N . ARG A 1 95 ? 1.200 -9.579 -12.403 1.00 90.25 95 ARG A N 1
ATOM 745 C CA . ARG A 1 95 ? 2.264 -9.059 -11.541 1.00 90.25 95 ARG A CA 1
ATOM 746 C C . ARG A 1 95 ? 2.101 -9.619 -10.145 1.00 90.25 95 ARG A C 1
ATOM 748 O O . ARG A 1 95 ? 0.978 -9.728 -9.657 1.00 90.25 95 ARG A O 1
ATOM 755 N N . LYS A 1 96 ? 3.218 -9.959 -9.511 1.00 95.25 96 LYS A N 1
ATOM 756 C CA . LYS A 1 96 ? 3.244 -10.451 -8.136 1.00 95.25 96 LYS A CA 1
ATOM 757 C C . LYS A 1 96 ? 3.845 -9.402 -7.224 1.00 95.25 96 LYS A C 1
ATOM 759 O O . LYS A 1 96 ? 4.895 -8.841 -7.530 1.00 95.25 96 LYS A O 1
ATOM 764 N N . TYR A 1 97 ? 3.184 -9.162 -6.105 1.00 97.00 97 TYR A N 1
ATOM 765 C CA . TYR A 1 97 ? 3.608 -8.207 -5.093 1.00 97.00 97 TYR A CA 1
ATOM 766 C C . TYR A 1 97 ? 3.699 -8.900 -3.747 1.00 97.00 97 TYR A C 1
ATOM 768 O O . TYR A 1 97 ? 2.901 -9.789 -3.455 1.00 97.00 97 TYR A O 1
ATOM 776 N N . ARG A 1 98 ? 4.643 -8.463 -2.915 1.00 98.00 98 ARG A N 1
ATOM 777 C CA . ARG A 1 98 ? 4.782 -8.938 -1.539 1.00 98.00 98 ARG A CA 1
ATOM 778 C C . ARG A 1 98 ? 4.635 -7.784 -0.570 1.00 98.00 98 ARG A C 1
ATOM 780 O O . ARG A 1 98 ? 5.192 -6.701 -0.763 1.00 98.00 98 ARG A O 1
ATOM 787 N N . GLY A 1 99 ? 3.858 -8.026 0.473 1.00 97.81 99 GLY A N 1
ATOM 788 C CA . GLY A 1 99 ? 3.462 -7.002 1.421 1.00 97.81 99 GLY A CA 1
ATOM 789 C C . GLY A 1 99 ? 2.822 -7.570 2.674 1.00 97.81 99 GLY A C 1
ATOM 790 O O . GLY A 1 99 ? 2.833 -8.777 2.900 1.00 97.81 99 GLY A O 1
ATOM 791 N N . ALA A 1 100 ? 2.245 -6.683 3.473 1.00 97.38 100 ALA A N 1
ATOM 792 C CA . ALA A 1 100 ? 1.354 -7.046 4.571 1.00 97.38 100 ALA A CA 1
ATOM 793 C C . ALA A 1 100 ? -0.100 -6.813 4.141 1.00 97.38 100 ALA A C 1
ATOM 795 O O . ALA A 1 100 ? -0.386 -5.836 3.438 1.00 97.38 100 ALA A O 1
ATOM 796 N N . LYS A 1 101 ? -1.026 -7.690 4.548 1.00 95.62 101 LYS A N 1
ATOM 797 C CA . LYS A 1 101 ? -2.447 -7.488 4.242 1.00 95.62 101 LYS A CA 1
ATOM 798 C C . LYS A 1 101 ? -2.966 -6.260 4.977 1.00 95.62 101 LYS A C 1
ATOM 800 O O . LYS A 1 101 ? -2.765 -6.112 6.180 1.00 95.62 101 LYS A O 1
ATOM 805 N N . LEU A 1 102 ? -3.688 -5.403 4.262 1.00 94.62 102 LEU A N 1
ATOM 806 C CA . LEU A 1 102 ? -4.272 -4.202 4.848 1.00 94.62 102 LEU A CA 1
ATOM 807 C C . LEU A 1 102 ? -5.287 -4.557 5.944 1.00 94.62 102 LEU A C 1
ATOM 809 O O . LEU A 1 102 ? -5.282 -3.909 6.982 1.00 94.62 102 LEU A O 1
ATOM 813 N N . ALA A 1 103 ? -6.087 -5.612 5.763 1.00 92.31 103 ALA A N 1
ATOM 814 C CA . ALA A 1 103 ? -7.042 -6.076 6.774 1.00 92.31 103 ALA A CA 1
ATOM 815 C C . ALA A 1 103 ? -6.368 -6.374 8.128 1.00 92.31 103 ALA A C 1
ATOM 817 O O . ALA A 1 103 ? -6.806 -5.868 9.156 1.00 92.31 103 ALA A O 1
ATOM 818 N N . GLU A 1 104 ? -5.241 -7.087 8.119 1.00 93.62 104 GLU A N 1
ATOM 819 C CA . GLU A 1 104 ? -4.499 -7.444 9.338 1.00 93.62 104 GLU A CA 1
ATOM 820 C C . GLU A 1 104 ? -3.880 -6.202 10.014 1.00 93.62 104 GLU A C 1
ATOM 822 O O . GLU A 1 104 ? -3.833 -6.096 11.241 1.00 93.62 104 GLU A O 1
ATOM 827 N N . ILE A 1 105 ? -3.450 -5.207 9.224 1.00 94.69 105 ILE A N 1
ATOM 828 C CA . ILE A 1 105 ? -3.003 -3.906 9.750 1.00 94.69 105 ILE A CA 1
ATOM 829 C C . ILE A 1 105 ? -4.169 -3.167 10.420 1.00 94.69 105 ILE A C 1
ATOM 831 O O . ILE A 1 105 ? -4.004 -2.628 11.517 1.00 94.69 105 ILE A O 1
ATOM 835 N N . LEU A 1 106 ? -5.342 -3.148 9.780 1.00 93.12 106 LEU A N 1
ATOM 836 C CA . LEU A 1 106 ? -6.540 -2.482 10.291 1.00 93.12 106 LEU A CA 1
ATOM 837 C C . LEU A 1 106 ? -7.013 -3.113 11.602 1.00 93.12 106 LEU A C 1
ATOM 839 O O . LEU A 1 106 ? -7.234 -2.381 12.561 1.00 93.12 106 LEU A O 1
ATOM 843 N N . GLU A 1 107 ? -7.072 -4.442 11.690 1.00 91.31 107 GLU A N 1
ATOM 844 C CA . GLU A 1 107 ? -7.425 -5.175 12.917 1.00 91.31 107 GLU A CA 1
ATOM 845 C C . GLU A 1 107 ? -6.525 -4.812 14.106 1.00 91.31 107 GLU A C 1
ATOM 847 O O . GLU A 1 107 ? -6.967 -4.784 15.252 1.00 91.31 107 GLU A O 1
ATOM 852 N N . ARG A 1 108 ? -5.250 -4.501 13.847 1.00 91.12 108 ARG A N 1
ATOM 853 C CA . ARG A 1 108 ? -4.278 -4.148 14.890 1.00 91.12 108 ARG A CA 1
ATOM 854 C C . ARG A 1 108 ? -4.363 -2.691 15.339 1.00 91.12 108 ARG A C 1
ATOM 856 O O . ARG A 1 108 ? -3.898 -2.373 16.436 1.00 91.12 108 ARG A O 1
ATOM 863 N N . VAL A 1 109 ? -4.846 -1.801 14.474 1.00 90.88 109 VAL A N 1
ATOM 864 C CA . VAL A 1 109 ? -4.890 -0.348 14.715 1.00 90.88 109 VAL A CA 1
ATOM 865 C C . VAL A 1 109 ? -6.276 0.104 15.174 1.00 90.88 109 VAL A C 1
ATOM 867 O O . VAL A 1 109 ? -6.386 1.030 15.979 1.00 90.88 109 VAL A O 1
ATOM 870 N N . MET A 1 110 ? -7.328 -0.548 14.686 1.00 90.50 110 MET A N 1
ATOM 871 C CA . MET A 1 110 ? -8.706 -0.272 15.068 1.00 90.50 110 MET A CA 1
ATOM 872 C C . MET A 1 110 ? -9.035 -0.944 16.413 1.00 90.50 110 MET A C 1
ATOM 874 O O . MET A 1 110 ? -8.496 -2.004 16.727 1.00 90.50 110 MET A O 1
ATOM 878 N N . PRO A 1 111 ? -9.889 -0.330 17.250 1.00 87.62 111 PRO A N 1
ATOM 879 C CA . PRO A 1 111 ? -10.296 -0.917 18.516 1.00 87.62 111 PRO A CA 1
ATOM 880 C C . PRO A 1 111 ? -11.170 -2.152 18.285 1.00 87.62 111 PRO A C 1
ATOM 882 O O . PRO A 1 111 ? -11.881 -2.252 17.283 1.00 87.62 111 PRO A O 1
ATOM 885 N N . GLU A 1 112 ? -11.150 -3.062 19.255 1.00 88.06 112 GLU A N 1
ATOM 886 C CA . GLU A 1 112 ? -11.994 -4.254 19.249 1.00 88.06 112 GLU A CA 1
ATOM 887 C C . GLU A 1 112 ? -13.476 -3.885 19.055 1.00 88.06 112 GLU A C 1
ATOM 889 O O . GLU A 1 112 ? -13.980 -2.923 19.641 1.00 88.06 112 GLU A O 1
ATOM 894 N N . GLY A 1 113 ? -14.164 -4.625 18.182 1.00 85.25 113 GLY A N 1
ATOM 895 C CA . GLY A 1 113 ? -15.570 -4.391 17.843 1.00 85.25 113 GLY A CA 1
ATOM 896 C C . GLY A 1 113 ? -15.830 -3.270 16.828 1.00 85.25 113 GLY A C 1
ATOM 897 O O . GLY A 1 113 ? -16.982 -3.081 16.431 1.00 85.25 113 GLY A O 1
ATOM 898 N N . ALA A 1 114 ? -14.807 -2.542 16.364 1.00 89.69 114 ALA A N 1
ATOM 899 C CA . ALA A 1 114 ? -14.978 -1.589 15.270 1.00 89.69 114 ALA A CA 1
ATOM 900 C C . ALA A 1 114 ? -15.339 -2.311 13.963 1.00 89.69 114 ALA A C 1
ATOM 902 O O . ALA A 1 114 ? -14.646 -3.226 13.521 1.00 89.69 114 ALA A O 1
ATOM 903 N N . LYS A 1 115 ? -16.413 -1.866 13.305 1.00 90.88 115 LYS A N 1
ATOM 904 C CA . LYS A 1 115 ? -16.826 -2.400 12.005 1.00 90.88 115 LYS A CA 1
ATOM 905 C C . LYS A 1 115 ? -16.052 -1.705 10.894 1.00 90.88 115 LYS A C 1
ATOM 907 O O . LYS A 1 115 ? -16.333 -0.550 10.591 1.00 90.88 115 LYS A O 1
ATOM 912 N N . VAL A 1 116 ? -15.109 -2.411 10.271 1.00 90.62 116 VAL A N 1
ATOM 913 C CA . VAL A 1 116 ? -14.260 -1.897 9.177 1.00 90.62 116 VAL A CA 1
ATOM 914 C C . VAL A 1 116 ? -15.081 -1.206 8.078 1.00 90.62 116 VAL A C 1
ATOM 916 O O . VAL A 1 116 ? -14.701 -0.134 7.622 1.00 90.62 116 VAL A O 1
ATOM 919 N N . SER A 1 117 ? -16.257 -1.740 7.738 1.00 91.19 117 SER A N 1
ATOM 920 C CA . SER A 1 117 ? -17.173 -1.195 6.724 1.00 91.19 117 SER A CA 1
ATOM 921 C C . SER A 1 117 ? -17.754 0.198 7.025 1.00 91.19 117 SER A C 1
ATOM 923 O O . SER A 1 117 ? -18.406 0.778 6.164 1.00 91.19 117 SER A O 1
ATOM 925 N N . GLU A 1 118 ? -17.593 0.730 8.240 1.00 93.38 118 GLU A N 1
ATOM 926 C CA . GLU A 1 118 ? -18.064 2.076 8.617 1.00 93.38 118 GLU A CA 1
ATOM 927 C C . GLU A 1 118 ? -17.014 3.174 8.367 1.00 93.38 118 GLU A C 1
ATOM 929 O O . GLU A 1 118 ? -17.243 4.349 8.680 1.00 93.38 118 GLU A O 1
ATOM 934 N N . TYR A 1 119 ? -15.852 2.803 7.831 1.00 94.12 119 TYR A N 1
ATOM 935 C CA . TYR A 1 119 ? -14.696 3.679 7.711 1.00 94.12 119 TYR A CA 1
ATOM 936 C C . TYR A 1 119 ? -14.222 3.811 6.267 1.00 94.12 119 TYR A C 1
ATOM 938 O O . TYR A 1 119 ? -14.394 2.939 5.423 1.00 94.12 119 TYR A O 1
ATOM 946 N N . THR A 1 120 ? -13.558 4.926 6.004 1.00 93.12 120 THR A N 1
ATOM 947 C CA . THR A 1 120 ? -12.857 5.223 4.761 1.00 93.12 120 THR A CA 1
ATOM 948 C C . THR A 1 120 ? -11.374 5.351 5.074 1.00 93.12 120 THR A C 1
ATOM 950 O O . THR A 1 120 ? -10.999 6.039 6.027 1.00 93.12 120 THR A O 1
ATOM 953 N N . ALA A 1 121 ? -10.528 4.726 4.258 1.00 93.50 121 ALA A N 1
ATOM 954 C CA . ALA A 1 121 ? -9.092 4.973 4.285 1.00 93.50 121 ALA A CA 1
ATOM 955 C C . ALA A 1 121 ? -8.728 6.082 3.296 1.00 93.50 121 ALA A C 1
ATOM 957 O O . ALA A 1 121 ? -9.119 6.044 2.127 1.00 93.50 121 ALA A O 1
ATOM 958 N N . ILE A 1 122 ? -7.956 7.057 3.769 1.00 92.81 122 ILE A N 1
ATOM 959 C CA . ILE A 1 122 ? -7.312 8.097 2.971 1.00 92.81 122 ILE A CA 1
ATOM 960 C C . ILE A 1 122 ? -5.815 7.800 2.938 1.00 92.81 122 ILE A C 1
ATOM 962 O O . ILE A 1 122 ? -5.127 7.858 3.951 1.00 92.81 122 ILE A O 1
ATOM 966 N N . PHE A 1 123 ? -5.304 7.524 1.751 1.00 92.94 123 PHE A N 1
ATOM 967 C CA . PHE A 1 123 ? -3.900 7.283 1.469 1.00 92.94 123 PHE A CA 1
ATOM 968 C C . PHE A 1 123 ? -3.229 8.595 1.066 1.00 92.94 123 PHE A C 1
ATOM 970 O O . PHE A 1 123 ? -3.577 9.180 0.034 1.00 92.94 123 PHE A O 1
ATOM 977 N N . LYS A 1 124 ? -2.261 9.053 1.860 1.00 91.94 124 LYS A N 1
ATOM 978 C CA . LYS A 1 124 ? -1.390 10.179 1.505 1.00 91.94 124 LYS A CA 1
ATOM 979 C C . LYS A 1 124 ? -0.086 9.619 0.962 1.00 91.94 124 LYS A C 1
ATOM 981 O O . LYS A 1 124 ? 0.540 8.752 1.576 1.00 91.94 124 LYS A O 1
ATOM 986 N N . CYS A 1 125 ? 0.280 10.095 -0.214 1.00 90.38 125 CYS A N 1
ATOM 987 C CA . CYS A 1 125 ? 1.485 9.689 -0.917 1.00 90.38 125 CYS A CA 1
ATOM 988 C C . CYS A 1 125 ? 2.543 10.787 -0.777 1.00 90.38 125 CYS A C 1
ATOM 990 O O . CYS A 1 125 ? 2.216 11.904 -0.385 1.00 90.38 125 CYS A O 1
ATOM 992 N N . PHE A 1 126 ? 3.805 10.460 -1.048 1.00 87.25 126 PHE A N 1
ATOM 993 C CA . PHE A 1 126 ? 4.931 11.381 -0.873 1.00 87.25 126 PHE A CA 1
ATOM 994 C C . PHE A 1 126 ? 4.764 12.695 -1.651 1.00 87.25 126 PHE A C 1
ATOM 996 O O . PHE A 1 126 ? 5.169 13.750 -1.176 1.00 87.25 126 PHE A O 1
ATOM 1003 N N . ASP A 1 127 ? 4.144 12.643 -2.832 1.00 77.38 127 ASP A N 1
ATOM 1004 C CA . ASP A 1 127 ? 3.672 13.851 -3.505 1.00 77.38 127 ASP A CA 1
ATOM 1005 C C . ASP A 1 127 ? 2.406 14.361 -2.795 1.00 77.38 127 ASP A C 1
ATOM 1007 O O . ASP A 1 127 ? 1.331 13.767 -2.926 1.00 77.38 127 ASP A O 1
ATOM 1011 N N . ASP A 1 128 ? 2.533 15.475 -2.063 1.00 63.09 128 ASP A N 1
ATOM 1012 C CA . ASP A 1 128 ? 1.476 16.112 -1.257 1.00 63.09 128 ASP A CA 1
ATOM 1013 C C . ASP A 1 128 ? 0.168 16.385 -2.027 1.00 63.09 128 ASP A C 1
ATOM 1015 O O . ASP A 1 128 ? -0.902 16.595 -1.431 1.00 63.09 128 ASP A O 1
ATOM 1019 N N . ASN A 1 129 ? 0.229 16.382 -3.361 1.00 68.06 129 ASN A N 1
ATOM 1020 C CA . ASN A 1 129 ? -0.919 16.600 -4.230 1.00 68.06 129 ASN A CA 1
ATOM 1021 C C . ASN A 1 129 ? -1.705 15.330 -4.559 1.00 68.06 129 ASN A C 1
ATOM 1023 O O . ASN A 1 129 ? -2.861 15.439 -4.980 1.00 68.06 129 ASN A O 1
ATOM 1027 N N . TYR A 1 130 ? -1.139 14.143 -4.335 1.00 76.44 130 TYR A N 1
ATOM 1028 C CA . TYR A 1 130 ? -1.824 12.885 -4.594 1.00 76.44 130 TYR A CA 1
ATOM 1029 C C . TYR A 1 130 ? -2.351 12.256 -3.301 1.00 76.44 130 TYR A C 1
ATOM 1031 O O . TYR A 1 130 ? -1.619 11.731 -2.458 1.00 76.44 130 TYR A O 1
ATOM 1039 N N . ARG A 1 131 ? -3.680 12.285 -3.165 1.00 83.44 131 ARG A N 1
ATOM 1040 C CA . ARG A 1 131 ? -4.414 11.591 -2.107 1.00 83.44 131 ARG A CA 1
ATOM 1041 C C . ARG A 1 131 ? -5.449 10.690 -2.728 1.00 83.44 131 ARG A C 1
ATOM 1043 O O . ARG A 1 131 ? -6.293 11.160 -3.487 1.00 83.44 131 ARG A O 1
ATOM 1050 N N . SER A 1 132 ? -5.398 9.423 -2.359 1.00 86.94 132 SER A N 1
ATOM 1051 C CA . SER A 1 132 ? -6.356 8.421 -2.798 1.00 86.94 132 SER A CA 1
ATOM 1052 C C . SER A 1 132 ? -7.240 8.011 -1.632 1.00 86.94 132 SER A C 1
ATOM 1054 O O . SER A 1 132 ? -6.794 8.021 -0.488 1.00 86.94 132 SER A O 1
ATOM 1056 N N . LYS A 1 133 ? -8.505 7.688 -1.885 1.00 89.19 133 LYS A N 1
ATOM 1057 C CA . LYS A 1 133 ? -9.419 7.193 -0.856 1.00 89.19 133 LYS A CA 1
ATOM 1058 C C . LYS A 1 133 ? -10.202 5.983 -1.330 1.00 89.19 133 LYS A C 1
ATOM 1060 O O . LYS A 1 133 ? -10.527 5.886 -2.514 1.00 89.19 133 LYS A O 1
ATOM 1065 N N . ILE A 1 134 ? -10.535 5.115 -0.381 1.00 89.44 134 ILE A N 1
ATOM 1066 C CA . ILE A 1 134 ? -11.421 3.970 -0.577 1.00 89.44 134 ILE A CA 1
ATOM 1067 C C . ILE A 1 134 ? -12.314 3.793 0.654 1.00 89.44 134 ILE A C 1
ATOM 1069 O O . ILE A 1 134 ? -11.843 3.900 1.789 1.00 89.44 134 ILE A O 1
ATOM 1073 N N . ASP A 1 135 ? -13.601 3.538 0.432 1.00 90.38 135 ASP A N 1
ATOM 1074 C CA . ASP A 1 135 ? -14.479 3.058 1.499 1.00 90.38 135 ASP A CA 1
ATOM 1075 C C . ASP A 1 135 ? -14.053 1.626 1.846 1.00 90.38 135 ASP A C 1
ATOM 1077 O O . ASP A 1 135 ? -13.965 0.771 0.964 1.00 90.38 135 ASP A O 1
ATOM 1081 N N . LEU A 1 136 ? -13.738 1.362 3.113 1.00 91.31 136 LEU A N 1
ATOM 1082 C CA . LEU A 1 136 ? -13.204 0.067 3.525 1.00 91.31 136 LEU A CA 1
ATOM 1083 C C . LEU A 1 136 ? -14.225 -1.063 3.364 1.00 91.31 136 LEU A C 1
ATOM 1085 O O . LEU A 1 136 ? -13.821 -2.221 3.288 1.00 91.31 136 LEU A O 1
ATOM 1089 N N . ARG A 1 137 ? -15.521 -0.756 3.214 1.00 89.62 137 ARG A N 1
ATOM 1090 C CA . ARG A 1 137 ? -16.528 -1.752 2.815 1.00 89.62 137 ARG A CA 1
ATOM 1091 C C . ARG A 1 137 ? -16.241 -2.366 1.437 1.00 89.62 137 ARG A C 1
ATOM 1093 O O . ARG A 1 137 ? -16.630 -3.495 1.182 1.00 89.62 137 ARG A O 1
ATOM 1100 N N . GLU A 1 138 ? -15.569 -1.636 0.543 1.00 86.31 138 GLU A N 1
ATOM 1101 C CA . GLU A 1 138 ? -15.234 -2.109 -0.810 1.00 86.31 138 GLU A CA 1
ATOM 1102 C C . GLU A 1 138 ? -14.107 -3.155 -0.779 1.00 86.31 138 GLU A C 1
ATOM 1104 O O . GLU A 1 138 ? -13.842 -3.825 -1.780 1.00 86.31 138 GLU A O 1
ATOM 1109 N N . LEU A 1 139 ? -13.437 -3.297 0.369 1.00 84.25 139 LEU A N 1
ATOM 1110 C CA . LEU A 1 139 ? -12.443 -4.336 0.614 1.00 84.25 139 LEU A CA 1
ATOM 1111 C C . LEU A 1 139 ? -13.059 -5.621 1.186 1.00 84.25 139 LEU A C 1
ATOM 1113 O O . LEU A 1 139 ? -12.340 -6.604 1.339 1.00 84.25 139 LEU A O 1
ATOM 1117 N N . ASP A 1 140 ? -14.363 -5.650 1.481 1.00 79.06 140 ASP A N 1
ATOM 1118 C CA . ASP A 1 140 ? -15.021 -6.873 1.938 1.00 79.06 140 ASP A CA 1
ATOM 1119 C C . ASP A 1 140 ? -14.983 -7.943 0.834 1.00 79.06 140 ASP A C 1
ATOM 1121 O O . ASP A 1 140 ? -15.388 -7.707 -0.307 1.00 79.06 140 ASP A O 1
ATOM 1125 N N . GLY A 1 141 ? -14.408 -9.104 1.151 1.00 73.75 141 GLY A N 1
ATOM 1126 C CA . GLY A 1 141 ? -14.150 -10.179 0.189 1.00 73.75 141 GLY A CA 1
ATOM 1127 C C . GLY A 1 141 ? -13.054 -9.902 -0.855 1.00 73.75 141 GLY A C 1
ATOM 1128 O O . GLY A 1 141 ? -12.812 -10.767 -1.695 1.00 73.75 141 GLY A O 1
ATOM 1129 N N . ASN A 1 142 ? -12.369 -8.751 -0.808 1.00 81.44 142 ASN A N 1
ATOM 1130 C CA . ASN A 1 142 ? -11.260 -8.413 -1.707 1.00 81.44 142 ASN A CA 1
ATOM 1131 C C . ASN A 1 142 ? -9.928 -8.354 -0.953 1.00 81.44 142 ASN A C 1
ATOM 1133 O O . ASN A 1 142 ? -9.827 -7.829 0.156 1.00 81.44 142 ASN A O 1
ATOM 1137 N N . THR A 1 143 ? -8.858 -8.831 -1.585 1.00 89.38 143 THR A N 1
ATOM 1138 C CA . THR A 1 143 ? -7.526 -8.767 -0.982 1.00 89.38 143 THR A CA 1
ATOM 1139 C C . THR A 1 143 ? -6.884 -7.412 -1.258 1.00 89.38 143 THR A C 1
ATOM 1141 O O . THR A 1 143 ? -6.721 -7.030 -2.416 1.00 89.38 143 THR A O 1
ATOM 1144 N N . ALA A 1 144 ? -6.470 -6.708 -0.202 1.00 92.44 144 ALA A N 1
ATOM 1145 C CA . ALA A 1 144 ? -5.660 -5.495 -0.282 1.00 92.44 144 ALA A CA 1
ATOM 1146 C C . ALA A 1 144 ? -4.356 -5.658 0.505 1.00 92.44 144 ALA A C 1
ATOM 1148 O O . ALA A 1 144 ? -4.339 -6.205 1.610 1.00 92.44 144 ALA A O 1
ATOM 1149 N N . VAL A 1 145 ? -3.261 -5.165 -0.063 1.00 95.69 145 VAL A N 1
ATOM 1150 C CA . VAL A 1 145 ? -1.894 -5.356 0.417 1.00 95.69 145 VAL A CA 1
ATOM 1151 C C . VAL A 1 145 ? -1.158 -4.024 0.399 1.00 95.69 145 VAL A C 1
ATOM 1153 O O . VAL A 1 145 ? -1.189 -3.298 -0.593 1.00 95.69 145 VAL A O 1
ATOM 1156 N N . ILE A 1 146 ? -0.447 -3.730 1.484 1.00 97.06 146 ILE A N 1
ATOM 1157 C CA . ILE A 1 146 ? 0.601 -2.711 1.496 1.00 97.06 146 ILE A CA 1
ATOM 1158 C C . ILE A 1 146 ? 1.893 -3.395 1.055 1.00 97.06 146 ILE A C 1
ATOM 1160 O O . ILE A 1 146 ? 2.584 -4.034 1.853 1.00 97.06 146 ILE A O 1
ATOM 1164 N N . ALA A 1 147 ? 2.168 -3.329 -0.245 1.00 97.94 147 ALA A N 1
ATOM 1165 C CA . ALA A 1 147 ? 3.327 -3.944 -0.867 1.00 97.94 147 ALA A CA 1
ATOM 1166 C C . ALA A 1 147 ? 4.591 -3.132 -0.578 1.00 97.94 147 ALA A C 1
ATOM 1168 O O . ALA A 1 147 ? 4.577 -1.903 -0.637 1.00 97.94 147 ALA A O 1
ATOM 1169 N N . TYR A 1 148 ? 5.689 -3.832 -0.311 1.00 97.62 148 TYR A N 1
ATOM 1170 C CA . TYR A 1 148 ? 7.028 -3.255 -0.146 1.00 97.62 148 TYR A CA 1
ATOM 1171 C C . TYR A 1 148 ? 8.035 -3.781 -1.184 1.00 97.62 148 TYR A C 1
ATOM 1173 O O . TYR A 1 148 ? 9.178 -3.321 -1.218 1.00 97.62 148 TYR A O 1
ATOM 1181 N N . GLU A 1 149 ? 7.627 -4.738 -2.022 1.00 96.69 149 GLU A N 1
ATOM 1182 C CA . GLU A 1 149 ? 8.385 -5.220 -3.180 1.00 96.69 149 GLU A CA 1
ATOM 1183 C C . GLU A 1 149 ? 7.459 -5.867 -4.230 1.00 96.69 149 GLU A C 1
ATOM 1185 O O . GLU A 1 149 ? 6.369 -6.357 -3.916 1.00 96.69 149 GLU A O 1
ATOM 1190 N N . GLN A 1 150 ? 7.919 -5.884 -5.478 1.00 96.44 150 GLN A N 1
ATOM 1191 C CA . GLN A 1 150 ? 7.336 -6.587 -6.618 1.00 96.44 150 GLN A CA 1
ATOM 1192 C C . GLN A 1 150 ? 8.300 -7.689 -7.086 1.00 96.44 150 GLN A C 1
ATOM 1194 O O . GLN A 1 150 ? 9.520 -7.534 -7.018 1.00 96.44 150 GLN A O 1
ATOM 1199 N N . ASP A 1 151 ? 7.762 -8.790 -7.611 1.00 95.75 151 ASP A N 1
ATOM 1200 C CA . ASP A 1 151 ? 8.550 -9.719 -8.419 1.00 95.75 151 ASP A CA 1
ATOM 1201 C C . ASP A 1 151 ? 8.919 -9.056 -9.755 1.00 95.75 151 ASP A C 1
ATOM 1203 O O . ASP A 1 151 ? 8.064 -8.809 -10.610 1.00 95.75 151 ASP A O 1
ATOM 1207 N N . ILE A 1 152 ? 10.204 -8.742 -9.911 1.00 94.31 152 ILE A N 1
ATOM 1208 C CA . ILE A 1 152 ? 10.765 -8.087 -11.100 1.00 94.31 152 ILE A CA 1
ATOM 1209 C C . ILE A 1 152 ? 11.283 -9.081 -12.151 1.00 94.31 152 ILE A C 1
ATOM 1211 O O . ILE A 1 152 ? 11.924 -8.683 -13.127 1.00 94.31 152 ILE A O 1
ATOM 1215 N N . THR A 1 153 ? 11.041 -10.380 -11.966 1.00 92.00 153 THR A N 1
ATOM 1216 C CA . THR A 1 153 ? 11.480 -11.410 -12.911 1.00 92.00 153 THR A CA 1
ATOM 1217 C C . THR A 1 153 ? 10.850 -11.182 -14.286 1.00 92.00 153 THR A C 1
ATOM 1219 O O . THR A 1 153 ? 9.635 -11.071 -14.423 1.00 92.00 153 THR A O 1
ATOM 1222 N N . GLY A 1 154 ? 11.683 -11.122 -15.329 1.00 88.00 154 GLY A N 1
ATOM 1223 C CA . GLY A 1 154 ? 11.222 -10.911 -16.707 1.00 88.00 154 GLY A CA 1
ATOM 1224 C C . GLY A 1 154 ? 10.884 -9.457 -17.062 1.00 88.00 154 GLY A C 1
ATOM 1225 O O . GLY A 1 154 ? 10.333 -9.212 -18.136 1.00 88.00 154 GLY A O 1
ATOM 1226 N N . ILE A 1 155 ? 11.217 -8.498 -16.194 1.00 89.06 155 ILE A N 1
ATOM 1227 C CA . ILE A 1 155 ? 11.118 -7.061 -16.473 1.00 89.06 155 ILE A CA 1
ATOM 1228 C C . ILE A 1 155 ? 12.435 -6.569 -17.087 1.00 89.06 155 ILE A C 1
ATOM 1230 O O . ILE A 1 155 ? 13.521 -6.964 -16.666 1.00 89.06 155 ILE A O 1
ATOM 1234 N N . GLU A 1 156 ? 12.356 -5.710 -18.103 1.00 90.12 156 GLU A N 1
ATOM 1235 C CA . GLU A 1 156 ? 13.538 -5.114 -18.732 1.00 90.12 156 GLU A CA 1
ATOM 1236 C C . GLU A 1 156 ? 14.287 -4.204 -17.750 1.00 90.12 156 GLU A C 1
ATOM 1238 O O . GLU A 1 156 ? 13.676 -3.389 -17.063 1.00 90.12 156 GLU A O 1
ATOM 1243 N N . ASN A 1 157 ? 15.622 -4.266 -17.731 1.00 89.19 157 ASN A N 1
ATOM 1244 C CA . ASN A 1 157 ? 16.447 -3.512 -16.775 1.00 89.19 157 ASN A CA 1
ATOM 1245 C C . ASN A 1 157 ? 16.181 -1.992 -16.766 1.00 89.19 157 ASN A C 1
ATOM 1247 O O . ASN A 1 157 ? 16.297 -1.357 -15.724 1.00 89.19 157 ASN A O 1
ATOM 1251 N N . ASN A 1 158 ? 15.811 -1.395 -17.903 1.00 90.62 158 ASN A N 1
ATOM 1252 C CA . ASN A 1 158 ? 15.490 0.036 -18.020 1.00 90.62 158 ASN A CA 1
ATOM 1253 C C . ASN A 1 158 ? 14.065 0.398 -17.528 1.00 90.62 158 ASN A C 1
ATOM 1255 O O . ASN A 1 158 ? 13.656 1.562 -17.614 1.00 90.62 158 ASN A O 1
ATOM 1259 N N . GLN A 1 159 ? 13.297 -0.590 -17.064 1.00 91.31 159 GLN A N 1
ATOM 1260 C CA . GLN A 1 159 ? 11.980 -0.457 -16.441 1.00 91.31 159 GLN A CA 1
ATOM 1261 C C . GLN A 1 159 ? 12.016 -0.829 -14.955 1.00 91.31 159 GLN A C 1
ATOM 1263 O O . GLN A 1 159 ? 10.962 -0.911 -14.340 1.00 91.31 159 GLN A O 1
ATOM 1268 N N . ILE A 1 160 ? 13.191 -1.066 -14.368 1.00 94.12 160 ILE A N 1
ATOM 1269 C CA . ILE A 1 160 ? 13.330 -1.463 -12.963 1.00 94.12 160 ILE A CA 1
ATOM 1270 C C . ILE A 1 160 ? 13.863 -0.279 -12.149 1.00 94.12 160 ILE A C 1
ATOM 1272 O O . ILE A 1 160 ? 14.727 0.470 -12.605 1.00 94.12 160 ILE A O 1
ATOM 1276 N N . SER A 1 161 ? 13.344 -0.097 -10.936 1.00 94.81 161 SER A N 1
ATOM 1277 C CA . SER A 1 161 ? 13.840 0.888 -9.974 1.00 94.81 161 SER A CA 1
ATOM 1278 C C . SER A 1 161 ? 15.288 0.612 -9.545 1.00 94.81 161 SER A C 1
ATOM 1280 O O . SER A 1 161 ? 15.760 -0.524 -9.545 1.00 94.81 161 SER A O 1
ATOM 1282 N N . ASN A 1 162 ? 16.005 1.650 -9.103 1.00 93.81 162 ASN A N 1
ATOM 1283 C CA . ASN A 1 162 ? 17.411 1.526 -8.686 1.00 93.81 162 ASN A CA 1
ATOM 1284 C C . ASN A 1 162 ? 17.627 0.511 -7.546 1.00 93.81 162 ASN A C 1
ATOM 1286 O O . ASN A 1 162 ? 18.678 -0.120 -7.474 1.00 93.81 162 ASN A O 1
ATOM 1290 N N . ASP A 1 163 ? 16.631 0.335 -6.672 1.00 93.38 163 ASP A N 1
ATOM 1291 C CA . ASP A 1 163 ? 16.652 -0.632 -5.568 1.00 93.38 163 ASP A CA 1
ATOM 1292 C C . ASP A 1 163 ? 16.282 -2.066 -5.992 1.00 93.38 163 ASP A C 1
ATOM 1294 O O . ASP A 1 163 ? 16.292 -2.967 -5.155 1.00 93.38 163 ASP A O 1
ATOM 1298 N N . LYS A 1 164 ? 15.980 -2.287 -7.280 1.00 95.31 164 LYS A N 1
ATOM 1299 C CA . LYS A 1 164 ? 15.594 -3.577 -7.870 1.00 95.31 164 LYS A CA 1
ATOM 1300 C C . LYS A 1 164 ? 14.371 -4.224 -7.218 1.00 95.31 164 LYS A C 1
ATOM 1302 O O . LYS A 1 164 ? 14.268 -5.447 -7.178 1.00 95.31 164 LYS A O 1
ATOM 1307 N N . LYS A 1 165 ? 13.447 -3.413 -6.701 1.00 96.50 165 LYS A N 1
ATOM 1308 C CA . LYS A 1 165 ? 12.217 -3.898 -6.058 1.00 96.50 165 LYS A CA 1
ATOM 1309 C C . LYS A 1 165 ? 10.953 -3.628 -6.852 1.00 96.50 165 LYS A C 1
ATOM 1311 O O . LYS A 1 165 ? 9.923 -4.200 -6.515 1.00 96.50 165 LYS A O 1
ATOM 1316 N N . TRP A 1 166 ? 11.006 -2.760 -7.858 1.00 95.75 166 TRP A N 1
ATOM 1317 C CA . TRP A 1 166 ? 9.806 -2.272 -8.522 1.00 95.75 166 TRP A CA 1
ATOM 1318 C C . TRP A 1 166 ? 9.975 -2.178 -10.027 1.00 95.75 166 TRP A C 1
ATOM 1320 O O . TRP A 1 166 ? 11.021 -1.760 -10.524 1.00 95.75 166 TRP A O 1
ATOM 1330 N N . GLU A 1 167 ? 8.901 -2.494 -10.743 1.00 93.69 167 GLU A N 1
ATOM 1331 C CA . GLU A 1 167 ? 8.695 -1.979 -12.090 1.00 93.69 167 GLU A CA 1
ATOM 1332 C C . GLU A 1 167 ? 8.370 -0.483 -12.007 1.00 93.69 167 GLU A C 1
ATOM 1334 O O . GLU A 1 167 ? 7.586 -0.044 -11.163 1.00 93.69 167 GLU A O 1
ATOM 1339 N N . LEU A 1 168 ? 8.979 0.315 -12.874 1.00 92.06 168 LEU A N 1
ATOM 1340 C CA . LEU A 1 168 ? 8.723 1.743 -12.967 1.00 92.06 168 LEU A CA 1
ATOM 1341 C C . LEU A 1 168 ? 7.348 1.979 -13.598 1.00 92.06 168 LEU A C 1
ATOM 1343 O O . LEU A 1 168 ? 7.035 1.441 -14.660 1.00 92.06 168 LEU A O 1
ATOM 1347 N N . ILE A 1 169 ? 6.551 2.843 -12.976 1.00 88.00 169 ILE A N 1
ATOM 1348 C CA . ILE A 1 169 ? 5.275 3.308 -13.529 1.00 88.00 169 ILE A CA 1
ATOM 1349 C C . ILE A 1 169 ? 5.492 4.611 -14.301 1.00 88.00 169 ILE A C 1
ATOM 1351 O O . ILE A 1 169 ? 6.391 5.391 -13.980 1.00 88.00 169 ILE A O 1
ATOM 1355 N N . THR A 1 170 ? 4.672 4.862 -15.324 1.00 84.38 170 THR A N 1
ATOM 1356 C CA . THR A 1 170 ? 4.733 6.117 -16.088 1.00 84.38 170 THR A CA 1
ATOM 1357 C C . THR A 1 170 ? 3.647 7.070 -15.613 1.00 84.38 170 THR A C 1
ATOM 1359 O O . THR A 1 170 ? 2.463 6.804 -15.795 1.00 84.38 170 THR A O 1
ATOM 1362 N N . MET A 1 171 ? 4.046 8.210 -15.053 1.00 78.19 171 MET A N 1
ATOM 1363 C CA . MET A 1 171 ? 3.141 9.284 -14.650 1.00 78.19 171 MET A CA 1
ATOM 1364 C C . MET A 1 171 ? 3.579 10.607 -15.255 1.00 78.19 171 MET A C 1
ATOM 1366 O O . MET A 1 171 ? 4.734 11.006 -15.125 1.00 78.19 171 MET A O 1
ATOM 1370 N N . SER A 1 172 ? 2.654 11.283 -15.940 1.00 78.81 172 SER A N 1
ATOM 1371 C CA . SER A 1 172 ? 2.911 12.571 -16.602 1.00 78.81 172 SER A CA 1
ATOM 1372 C C . SER A 1 172 ? 4.176 12.554 -17.480 1.00 78.81 172 SER A C 1
ATOM 1374 O O . SER A 1 172 ? 4.970 13.491 -17.468 1.00 78.81 172 SER A O 1
ATOM 1376 N N . GLY A 1 173 ? 4.400 11.446 -18.199 1.00 80.94 173 GLY A N 1
ATOM 1377 C CA . GLY A 1 173 ? 5.564 11.242 -19.073 1.00 80.94 173 GLY A CA 1
ATOM 1378 C C . GLY A 1 173 ? 6.876 10.887 -18.359 1.00 80.94 173 GLY A C 1
ATOM 1379 O O . GLY A 1 173 ? 7.890 10.698 -19.026 1.00 80.94 173 GLY A O 1
ATOM 1380 N N . LYS A 1 174 ? 6.881 10.767 -17.026 1.00 86.00 174 LYS A N 1
ATOM 1381 C CA . LYS A 1 174 ? 8.060 10.400 -16.232 1.00 86.00 174 LYS A CA 1
ATOM 1382 C C . LYS A 1 174 ? 7.944 8.976 -15.703 1.00 86.00 174 LYS A C 1
ATOM 1384 O O . LYS A 1 174 ? 6.885 8.570 -15.232 1.00 86.00 174 LYS A O 1
ATOM 1389 N N . LYS A 1 175 ? 9.057 8.240 -15.738 1.00 89.06 175 LYS A N 1
ATOM 1390 C CA . LYS A 1 175 ? 9.195 6.956 -15.046 1.00 89.06 175 LYS A CA 1
ATOM 1391 C C . LYS A 1 175 ? 9.477 7.205 -13.571 1.00 89.06 175 LYS A C 1
ATOM 1393 O O . LYS A 1 175 ? 10.457 7.872 -13.245 1.00 89.06 175 LYS A O 1
ATOM 1398 N N . ILE A 1 176 ? 8.641 6.663 -12.698 1.00 90.56 176 ILE A N 1
ATOM 1399 C CA . ILE A 1 176 ? 8.787 6.797 -11.249 1.00 90.56 176 ILE A CA 1
ATOM 1400 C C . ILE A 1 176 ? 8.683 5.429 -10.578 1.00 90.56 176 ILE A C 1
ATOM 1402 O O . ILE A 1 176 ? 8.006 4.528 -11.072 1.00 90.56 176 ILE A O 1
ATOM 1406 N N . SER A 1 177 ? 9.371 5.269 -9.448 1.00 93.50 177 SER A N 1
ATOM 1407 C CA . SER A 1 177 ? 9.216 4.076 -8.615 1.00 93.50 177 SER A CA 1
ATOM 1408 C C . SER A 1 177 ? 7.932 4.192 -7.788 1.00 93.50 177 SER A C 1
ATOM 1410 O O . SER A 1 177 ? 7.752 5.227 -7.137 1.00 93.50 177 SER A O 1
ATOM 1412 N N . PRO A 1 178 ? 7.065 3.161 -7.763 1.00 93.12 178 PRO A N 1
ATOM 1413 C CA . PRO A 1 178 ? 5.899 3.133 -6.888 1.00 93.12 178 PRO A CA 1
ATOM 1414 C C . PRO A 1 178 ? 6.252 2.876 -5.413 1.00 93.12 178 PRO A C 1
ATOM 1416 O O . PRO A 1 178 ? 5.414 3.089 -4.540 1.00 93.12 178 PRO A O 1
ATOM 1419 N N . GLY A 1 179 ? 7.474 2.417 -5.126 1.00 94.50 179 GLY A N 1
ATOM 1420 C CA . GLY A 1 179 ? 7.963 2.189 -3.768 1.00 94.50 179 GLY A CA 1
ATOM 1421 C C . GLY A 1 179 ? 8.236 3.476 -2.982 1.00 94.50 179 GLY A C 1
ATOM 1422 O O . GLY A 1 179 ? 8.207 4.561 -3.553 1.00 94.50 179 GLY A O 1
ATOM 1423 N N . PRO A 1 180 ? 8.556 3.383 -1.679 1.00 94.88 180 PRO A N 1
ATOM 1424 C CA . PRO A 1 180 ? 8.858 2.149 -0.947 1.00 94.88 180 PRO A CA 1
ATOM 1425 C C . PRO A 1 180 ? 7.620 1.363 -0.495 1.00 94.88 180 PRO A C 1
ATOM 1427 O O . PRO A 1 180 ? 7.756 0.194 -0.147 1.00 94.88 180 PRO A O 1
ATOM 1430 N N . PHE A 1 181 ? 6.438 1.981 -0.537 1.00 96.94 181 PHE A N 1
ATOM 1431 C CA . PHE A 1 181 ? 5.164 1.346 -0.218 1.00 96.94 181 PHE A CA 1
ATOM 1432 C C . PHE A 1 181 ? 4.144 1.615 -1.321 1.00 96.94 181 PHE A C 1
ATOM 1434 O O . PHE A 1 181 ? 3.931 2.767 -1.706 1.00 96.94 181 PHE A O 1
ATOM 1441 N N . TYR A 1 182 ? 3.497 0.552 -1.788 1.00 95.12 182 TYR A N 1
ATOM 1442 C CA . TYR A 1 182 ? 2.493 0.590 -2.845 1.00 95.12 182 TYR A CA 1
ATOM 1443 C C . TYR A 1 182 ? 1.243 -0.156 -2.393 1.00 95.12 182 TYR A C 1
ATOM 1445 O O . TYR A 1 182 ? 1.333 -1.279 -1.903 1.00 95.12 182 TYR A O 1
ATOM 1453 N N . VAL A 1 183 ? 0.071 0.454 -2.529 1.00 94.44 183 VAL A N 1
ATOM 1454 C CA . VAL A 1 183 ? -1.187 -0.204 -2.176 1.00 94.44 183 VAL A CA 1
ATOM 1455 C C . VAL A 1 183 ? -1.678 -0.987 -3.380 1.00 94.44 183 VAL A C 1
ATOM 1457 O O . VAL A 1 183 ? -1.956 -0.415 -4.426 1.00 94.44 183 VAL A O 1
ATOM 1460 N N . VAL A 1 184 ? -1.800 -2.298 -3.223 1.00 92.88 184 VAL A N 1
ATOM 1461 C CA . VAL A 1 184 ? -2.226 -3.220 -4.276 1.00 92.88 184 VAL A CA 1
ATOM 1462 C C . VAL A 1 184 ? -3.499 -3.906 -3.816 1.00 92.88 184 VAL A C 1
ATOM 1464 O O . VAL A 1 184 ? -3.543 -4.424 -2.704 1.00 92.88 184 VAL A O 1
ATOM 1467 N N . TRP A 1 185 ? -4.533 -3.940 -4.649 1.00 89.12 185 TRP A N 1
ATOM 1468 C CA . TRP A 1 185 ? -5.766 -4.657 -4.327 1.00 89.12 185 TRP A CA 1
ATOM 1469 C C . TRP A 1 185 ? -6.376 -5.340 -5.543 1.00 89.12 185 TRP A C 1
ATOM 1471 O O . TRP A 1 185 ? -6.228 -4.890 -6.681 1.00 89.12 185 TRP A O 1
ATOM 1481 N N . GLU A 1 186 ? -7.114 -6.413 -5.297 1.00 81.00 186 GLU A N 1
ATOM 1482 C CA . GLU A 1 186 ? -7.944 -7.064 -6.305 1.00 81.00 186 GLU A CA 1
ATOM 1483 C C . GLU A 1 186 ? -9.287 -6.336 -6.438 1.00 81.00 186 GLU A C 1
ATOM 1485 O O . GLU A 1 186 ? -9.978 -6.099 -5.455 1.00 81.00 186 GLU A O 1
ATOM 1490 N N . ASN A 1 187 ? -9.665 -5.986 -7.671 1.00 68.06 187 ASN A N 1
ATOM 1491 C CA . ASN A 1 187 ? -11.032 -5.605 -8.054 1.00 68.06 187 ASN A CA 1
ATOM 1492 C C . ASN A 1 187 ? -11.721 -4.476 -7.256 1.00 68.06 187 ASN A C 1
ATOM 1494 O O . ASN A 1 187 ? -12.949 -4.390 -7.294 1.00 68.06 187 ASN A O 1
ATOM 1498 N N . ALA A 1 188 ? -10.993 -3.568 -6.598 1.00 62.81 188 ALA A N 1
ATOM 1499 C CA . ALA A 1 188 ? -11.642 -2.442 -5.927 1.00 62.81 188 ALA A CA 1
ATOM 1500 C C . ALA A 1 188 ? -12.254 -1.473 -6.954 1.00 62.81 188 ALA A C 1
ATOM 1502 O O . ALA A 1 188 ? -11.547 -0.830 -7.734 1.00 62.81 188 ALA A O 1
ATOM 1503 N N . ARG A 1 189 ? -13.586 -1.368 -6.954 1.00 60.94 189 ARG A N 1
ATOM 1504 C CA . ARG A 1 189 ? -14.354 -0.564 -7.921 1.00 60.94 189 ARG A CA 1
ATOM 1505 C C . ARG A 1 189 ? -14.474 0.920 -7.543 1.00 60.94 189 ARG A C 1
ATOM 1507 O O . ARG A 1 189 ? -15.059 1.681 -8.306 1.00 60.94 189 ARG A O 1
ATOM 1514 N N . GLY A 1 190 ? -13.932 1.338 -6.395 1.00 59.22 190 GLY A N 1
ATOM 1515 C CA . GLY A 1 190 ? -14.299 2.603 -5.740 1.00 59.22 190 GLY A CA 1
ATOM 1516 C C . GLY A 1 190 ? -13.168 3.581 -5.412 1.00 59.22 190 GLY A C 1
ATOM 1517 O O . GLY A 1 190 ? -13.395 4.506 -4.633 1.00 59.22 190 GLY A O 1
ATOM 1518 N N . THR A 1 191 ? -11.957 3.410 -5.948 1.00 65.00 191 THR A N 1
ATOM 1519 C CA . THR A 1 191 ? -10.832 4.281 -5.572 1.00 65.00 191 THR A CA 1
ATOM 1520 C C . THR A 1 191 ? -10.881 5.631 -6.287 1.00 65.00 191 THR A C 1
ATOM 1522 O O . THR A 1 191 ? -10.974 5.691 -7.513 1.00 65.00 191 THR A O 1
ATOM 1525 N N . TYR A 1 192 ? -10.764 6.724 -5.524 1.00 57.03 192 TYR A N 1
ATOM 1526 C CA . TYR A 1 192 ? -10.684 8.085 -6.061 1.00 57.03 192 TYR A CA 1
ATOM 1527 C C . TYR A 1 192 ? -9.426 8.824 -5.575 1.00 57.03 192 TYR A C 1
ATOM 1529 O O . TYR A 1 192 ? -9.218 8.873 -4.361 1.00 57.03 192 TYR A O 1
ATOM 1537 N N . PRO A 1 193 ? -8.654 9.482 -6.464 1.00 65.25 193 PRO A N 1
ATOM 1538 C CA . PRO A 1 193 ? -8.736 9.395 -7.924 1.00 65.25 193 PRO A CA 1
ATOM 1539 C C . PRO A 1 193 ? -8.341 7.988 -8.406 1.00 65.25 193 PRO A C 1
ATOM 1541 O O . PRO A 1 193 ? -7.726 7.225 -7.661 1.00 65.25 193 PRO A O 1
ATOM 1544 N N . GLY A 1 194 ? -8.750 7.628 -9.625 1.00 68.38 194 GLY A N 1
ATOM 1545 C CA . GLY A 1 194 ? -8.546 6.283 -10.167 1.00 68.38 194 GLY A CA 1
ATOM 1546 C C . GLY A 1 194 ? -7.067 5.892 -10.199 1.00 68.38 194 GLY A C 1
ATOM 1547 O O . GLY A 1 194 ? -6.237 6.641 -10.709 1.00 68.38 194 GLY A O 1
ATOM 1548 N N . GLY A 1 195 ? -6.750 4.719 -9.651 1.00 79.62 195 GLY A N 1
ATOM 1549 C CA . GLY A 1 195 ? -5.390 4.191 -9.573 1.00 79.62 195 GLY A CA 1
ATOM 1550 C C . GLY A 1 195 ? -5.038 3.652 -8.190 1.00 79.62 195 GLY A C 1
ATOM 1551 O O . GLY A 1 195 ? -5.780 3.802 -7.221 1.00 79.62 195 GLY A O 1
ATOM 1552 N N . TRP A 1 196 ? -3.889 2.993 -8.109 1.00 88.31 196 TRP A N 1
ATOM 1553 C CA . TRP A 1 196 ? -3.344 2.465 -6.862 1.00 88.31 196 TRP A CA 1
ATOM 1554 C C . TRP A 1 196 ? -2.442 3.501 -6.181 1.00 88.31 196 TRP A C 1
ATOM 1556 O O . TRP A 1 196 ? -1.571 4.059 -6.852 1.00 88.31 196 TRP A O 1
ATOM 1566 N N . PRO A 1 197 ? -2.631 3.789 -4.878 1.00 91.19 197 PRO A N 1
ATOM 1567 C CA . PRO A 1 197 ? -1.748 4.688 -4.145 1.00 91.19 197 PRO A CA 1
ATOM 1568 C C . PRO A 1 197 ? -0.303 4.183 -4.099 1.00 91.19 197 PRO A C 1
ATOM 1570 O O . PRO A 1 197 ? -0.056 3.069 -3.648 1.00 91.19 197 PRO A O 1
ATOM 1573 N N . PHE A 1 198 ? 0.645 5.015 -4.533 1.00 92.12 198 PHE A N 1
ATOM 1574 C CA . PHE A 1 198 ? 2.082 4.728 -4.618 1.00 92.12 198 PHE A CA 1
ATOM 1575 C C . PHE A 1 198 ? 2.900 5.726 -3.811 1.00 92.12 198 PHE A C 1
ATOM 1577 O O . PHE A 1 198 ? 2.409 6.805 -3.508 1.00 92.12 198 PHE A O 1
ATOM 1584 N N . GLN A 1 199 ? 4.141 5.379 -3.458 1.00 93.75 199 GLN A N 1
ATOM 1585 C CA . GLN A 1 199 ? 4.967 6.189 -2.555 1.00 93.75 199 GLN A CA 1
ATOM 1586 C C . GLN A 1 199 ? 4.207 6.534 -1.264 1.00 93.75 199 GLN A C 1
ATOM 1588 O O . GLN A 1 199 ? 4.222 7.672 -0.799 1.00 93.75 199 GLN A O 1
ATOM 1593 N N . LEU A 1 200 ? 3.477 5.558 -0.719 1.00 94.88 200 LEU A N 1
ATOM 1594 C CA . LEU A 1 200 ? 2.599 5.764 0.425 1.00 94.88 200 LEU A CA 1
ATOM 1595 C C . LEU A 1 200 ? 3.409 6.193 1.656 1.00 94.88 200 LEU A C 1
ATOM 1597 O O . LEU A 1 200 ? 4.384 5.536 2.017 1.00 94.88 200 LEU A O 1
ATOM 1601 N N . VAL A 1 201 ? 2.967 7.267 2.312 1.00 94.81 201 VAL A N 1
ATOM 1602 C CA . VAL A 1 201 ? 3.563 7.777 3.559 1.00 94.81 201 VAL A CA 1
ATOM 1603 C C . VAL A 1 201 ? 2.593 7.707 4.733 1.00 94.81 201 VAL A C 1
ATOM 1605 O O . VAL A 1 201 ? 3.021 7.530 5.874 1.00 94.81 201 VAL A O 1
ATOM 1608 N N . GLU A 1 202 ? 1.285 7.800 4.476 1.00 95.50 202 GLU A N 1
ATOM 1609 C CA . GLU A 1 202 ? 0.275 7.787 5.530 1.00 95.50 202 GLU A CA 1
ATOM 1610 C C . GLU A 1 202 ? -1.033 7.121 5.090 1.00 95.50 202 GLU A C 1
ATOM 1612 O O . GLU A 1 202 ? -1.482 7.288 3.955 1.00 95.50 202 GLU A O 1
ATOM 1617 N N . ILE A 1 203 ? -1.666 6.408 6.020 1.00 96.00 203 ILE A N 1
ATOM 1618 C CA . ILE A 1 203 ? -3.036 5.910 5.920 1.00 96.00 203 ILE A CA 1
ATOM 1619 C C . ILE A 1 203 ? -3.840 6.542 7.052 1.00 96.00 203 ILE A C 1
ATOM 1621 O O . ILE A 1 203 ? -3.634 6.219 8.219 1.00 96.00 203 ILE A O 1
ATOM 1625 N N . GLU A 1 204 ? -4.771 7.422 6.719 1.00 95.00 204 GLU A N 1
ATOM 1626 C CA . GLU A 1 204 ? -5.697 8.018 7.676 1.00 95.00 204 GLU A CA 1
ATOM 1627 C C . GLU A 1 204 ? -7.047 7.302 7.590 1.00 95.00 204 GLU A C 1
ATOM 1629 O O . GLU A 1 204 ? -7.673 7.256 6.532 1.00 95.00 204 GLU A O 1
ATOM 1634 N N . ILE A 1 205 ? -7.492 6.720 8.700 1.00 95.06 205 ILE A N 1
ATOM 1635 C CA . ILE A 1 205 ? -8.744 5.973 8.797 1.00 95.06 205 ILE A CA 1
ATOM 1636 C C . ILE A 1 205 ? -9.760 6.849 9.525 1.00 95.06 205 ILE A C 1
ATOM 1638 O O . ILE A 1 205 ? -9.600 7.163 10.708 1.00 95.06 205 ILE A O 1
ATOM 1642 N N . ILE A 1 206 ? -10.821 7.226 8.817 1.00 93.06 206 ILE A N 1
ATOM 1643 C CA . ILE A 1 206 ? -11.878 8.105 9.327 1.00 93.06 206 ILE A CA 1
ATOM 1644 C C . ILE A 1 206 ? -13.246 7.466 9.126 1.00 93.06 206 ILE A C 1
ATOM 1646 O O . ILE A 1 206 ? -13.423 6.660 8.215 1.00 93.06 206 ILE A O 1
ATOM 1650 N N . LYS A 1 207 ? -14.231 7.818 9.959 1.00 92.81 207 LYS A N 1
ATOM 1651 C CA . LYS A 1 207 ? -15.605 7.359 9.726 1.00 92.81 207 LYS A CA 1
ATOM 1652 C C . LYS A 1 207 ? -16.119 7.884 8.385 1.00 92.81 207 LYS A C 1
ATOM 1654 O O . LYS A 1 207 ? -15.896 9.050 8.049 1.00 92.81 207 LYS A O 1
ATOM 1659 N N . SER A 1 208 ? -16.819 7.040 7.632 1.00 90.19 208 SER A N 1
ATOM 1660 C CA . SER A 1 208 ? -17.265 7.370 6.272 1.00 90.19 208 SER A CA 1
ATOM 1661 C C . SER A 1 208 ? -18.198 8.593 6.228 1.00 90.19 208 SER A C 1
ATOM 1663 O O . SER A 1 208 ? -18.115 9.403 5.305 1.00 90.19 208 SER A O 1
ATOM 1665 N N . ASP A 1 209 ? -19.014 8.812 7.263 1.00 88.19 209 ASP A N 1
ATOM 1666 C CA . ASP A 1 209 ? -19.897 9.982 7.410 1.00 88.19 209 ASP A CA 1
ATOM 1667 C C . ASP A 1 209 ? -19.153 11.302 7.719 1.00 88.19 209 ASP A C 1
ATOM 1669 O O . ASP A 1 209 ? -19.727 12.390 7.621 1.00 88.19 209 ASP A O 1
ATOM 1673 N N . GLN A 1 210 ? -17.863 11.232 8.057 1.00 86.31 210 GLN A N 1
ATOM 1674 C CA . GLN A 1 210 ? -17.009 12.383 8.369 1.00 86.31 210 GLN A CA 1
ATOM 1675 C C . GLN A 1 210 ? -16.075 12.780 7.218 1.00 86.31 210 GLN A C 1
ATOM 1677 O O . GLN A 1 210 ? -15.416 13.822 7.291 1.00 86.31 210 GLN A O 1
ATOM 1682 N N . VAL A 1 211 ? -16.039 12.003 6.130 1.00 81.56 211 VAL A N 1
ATOM 1683 C CA . VAL A 1 211 ? -15.124 12.224 4.997 1.00 81.56 211 VAL A CA 1
ATOM 1684 C C . VAL A 1 211 ? -15.330 13.593 4.351 1.00 81.56 211 VAL A C 1
ATOM 1686 O O . VAL A 1 211 ? -14.353 14.298 4.105 1.00 81.56 211 VAL A O 1
ATOM 1689 N N . SER A 1 212 ? -16.577 14.007 4.105 1.00 74.38 212 SER A N 1
ATOM 1690 C CA . SER A 1 212 ? -16.887 15.308 3.488 1.00 74.38 212 SER A CA 1
ATOM 1691 C C . SER A 1 212 ? -16.389 16.481 4.336 1.00 74.38 212 SER A C 1
ATOM 1693 O O . SER A 1 212 ? -15.728 17.381 3.824 1.00 74.38 212 SER A O 1
ATOM 1695 N N . LYS A 1 213 ? -16.600 16.417 5.655 1.00 65.38 213 LYS A N 1
ATOM 1696 C CA . LYS A 1 213 ? -16.142 17.435 6.614 1.00 65.38 213 LYS A CA 1
ATOM 1697 C C . LYS A 1 213 ? -14.616 17.538 6.660 1.00 65.38 213 LYS A C 1
ATOM 1699 O O . LYS A 1 213 ? -14.086 18.645 6.702 1.00 65.38 213 LYS A O 1
ATOM 1704 N N . SER A 1 214 ? -13.917 16.401 6.617 1.00 65.19 214 SER A N 1
ATOM 1705 C CA . SER A 1 214 ? -12.448 16.363 6.559 1.00 65.19 214 SER A CA 1
ATOM 1706 C C . SER A 1 214 ? -11.923 16.975 5.254 1.00 65.19 214 SER A C 1
ATOM 1708 O O . SER A 1 214 ? -11.022 17.814 5.271 1.00 65.19 214 SER A O 1
ATOM 1710 N N . GLN A 1 215 ? -12.542 16.645 4.115 1.00 66.31 215 GLN A N 1
ATOM 1711 C CA . GLN A 1 215 ? -12.160 17.209 2.818 1.00 66.31 215 GLN A CA 1
ATOM 1712 C C . GLN A 1 215 ? -12.395 18.726 2.739 1.00 66.31 215 GLN A C 1
ATOM 1714 O O . GLN A 1 215 ? -11.550 19.441 2.197 1.00 66.31 215 GLN A O 1
ATOM 1719 N N . ASP A 1 216 ? -13.485 19.231 3.315 1.00 59.62 216 ASP A N 1
ATOM 1720 C CA . ASP A 1 216 ? -13.779 20.666 3.353 1.00 59.62 216 ASP A CA 1
ATOM 1721 C C . ASP A 1 216 ? -12.843 21.437 4.292 1.00 59.62 216 ASP A C 1
ATOM 1723 O O . ASP A 1 216 ? -12.408 22.540 3.958 1.00 59.62 216 ASP A O 1
ATOM 1727 N N . ALA A 1 217 ? -12.480 20.859 5.441 1.00 57.06 217 ALA A N 1
ATOM 1728 C CA . ALA A 1 217 ? -11.494 21.447 6.348 1.00 57.06 217 ALA A CA 1
ATOM 1729 C C . ALA A 1 217 ? -10.105 21.537 5.692 1.00 57.06 217 ALA A C 1
ATOM 1731 O O . ALA A 1 217 ? -9.445 22.571 5.770 1.00 57.06 217 ALA A O 1
ATOM 1732 N N . LEU A 1 218 ? -9.696 20.486 4.975 1.00 55.66 218 LEU A N 1
ATOM 1733 C CA . LEU A 1 218 ? -8.426 20.443 4.248 1.00 55.66 218 LEU A CA 1
ATOM 1734 C C . LEU A 1 218 ? -8.388 21.407 3.053 1.00 55.66 218 LEU A C 1
ATOM 1736 O O . LEU A 1 218 ? -7.332 21.959 2.759 1.00 55.66 218 LEU A O 1
ATOM 1740 N N . ARG A 1 219 ? -9.519 21.629 2.370 1.00 57.81 219 ARG A N 1
ATOM 1741 C CA . ARG A 1 219 ? -9.626 22.627 1.290 1.00 57.81 219 ARG A CA 1
ATOM 1742 C C . ARG A 1 219 ? -9.508 24.060 1.796 1.00 57.81 219 ARG A C 1
ATOM 1744 O O . ARG A 1 219 ? -8.947 24.878 1.088 1.00 57.81 219 ARG A O 1
ATOM 1751 N N . LYS A 1 220 ? -10.030 24.356 2.989 1.00 48.72 220 LYS A N 1
ATOM 1752 C CA . LYS A 1 220 ? -9.968 25.694 3.606 1.00 48.72 220 LYS A CA 1
ATOM 1753 C C . LYS A 1 220 ? -8.606 26.029 4.224 1.00 48.72 220 LYS A C 1
ATOM 1755 O O . LYS A 1 220 ? -8.351 27.192 4.502 1.00 48.72 220 LYS A O 1
ATOM 1760 N N . ALA A 1 221 ? -7.775 25.022 4.490 1.00 49.66 221 ALA A N 1
ATOM 1761 C CA . ALA A 1 221 ? -6.424 25.191 5.028 1.00 49.66 221 ALA A CA 1
ATOM 1762 C C . ALA A 1 221 ? -5.353 25.426 3.941 1.00 49.66 221 ALA A C 1
ATOM 1764 O O . ALA A 1 221 ? -4.178 25.573 4.274 1.00 49.66 221 ALA A O 1
ATOM 1765 N N . ARG A 1 222 ? -5.751 25.415 2.663 1.00 46.72 222 ARG A N 1
ATOM 1766 C CA . ARG A 1 222 ? -4.939 25.798 1.502 1.00 46.72 222 ARG A CA 1
ATOM 1767 C C . ARG A 1 222 ? -5.334 27.197 1.054 1.00 46.72 222 ARG A C 1
ATOM 1769 O O . ARG A 1 222 ? -4.426 27.918 0.599 1.00 46.72 222 ARG A O 1
#